Protein AF-A0A011WQG4-F1 (afdb_monomer_lite)

Organism: NCBI:txid1341156

InterPro domains:
  IPR001480 Bulb-type lectin domain [PS50927] (58-173)
  IPR001480 Bulb-type lectin domain [SM00108] (57-177)
  IPR009045 Peptidase M74/Hedgehog-like, zinc-binding domain superfamily [G3DSA:3.30.1380.10] (203-317)
  IPR009045 Peptidase M74/Hedgehog-like, zinc-binding domain superfamily [SSF55166] (201-318)
  IPR013230 Peptidase M15A, C-terminal [PF08291] (201-306)
  IPR036426 Bulb-type lectin domain superfamily [SSF51110] (77-175)

Foldseek 3Di:
DDDDDDDDDDDDDDDDDDDDDDDDDDDDDDDDDDDDDPPDDDDPPPVPPPPWAKDWQFWQAQFKTWDDAPDWDAAPVRQKTWHCYPQRKTWIFGADPVVRDGDGTDAILPCGNVQFDIWMQGQQQKTFTAHPVRDTFFIQPSGNLGRWIWMATPVRKIFIFGVVVVRDGSGMRPVDSGDGDDDDPPDDDDPDDDDAALDDADGQVLAAAPVRDGDDADNLQVVLVVVLCVVLQFPHKRFPHFAHCLVRQVVVPHHSQDQNVLNFKTKIWTAHPVRDTDFLLVSQQVSVSSPFQAWEAADRGIIMTGQADVVRHVDHHWYYYVVVGGTDDPHSPPVDRPD

Sequence (339 aa):
MKNTTITSAKKKVITTLTAASCILSVSAPAIGSTTIGNAIFGNSIVASAAVVSVNTVVDANNGNADLVPGRFYKSPSQNYVLVFQGDGNLVIYHYNKSTGKAYSPIWSSQTENRGGTKCVLQGDGNLVIYRKDGKAIWNTRTNGKNRAYMTISDAGEIKVVSRNYNYATTWSSYNNHGYSISQSPIVTQPTQPVNGQLSAHFHIDEFRCNCGNVGTISQDLINKLETLYSRLNCSKIIVTSGYRDPDCSVAVGGYRNDAHTKGIAADVICYDKNGYQIASSRVAWEAEQIGFTGIGIIDNTAIHLDVRTTSNYSNGHWFGDERNGDNNIPTFKNYKPRW

pLDDT: mean 75.68, std 21.56, range [25.8, 98.06]

Radius of gyration: 31.27 Å; chains: 1; bounding box: 64×132×55 Å

Secondary structure (DSSP, 8-state):
--------------------------PPPP-----------S-----------EEEEEEEETS-EEEPTT--EE-TTSSEEEEE-TTS-EEEEEEETTTTEEEEEEEE-S-TTTTEEEEEE-TTS-EEEEETTS-EEEE---TT--SEEEEEETTS-EEEEETTTTTEEEEETTS---EE----SS----S--TTTB-SSS-BGGGG--TTS---PPPHHHHHHHHHHHHHTT-SEEEEEE----HHHHHHTT--SSSTTTTT-EEEEEEE-TTSPBPPHHHHHHHHHHHT-SEEEE-SSSEEEEE---TTTSS-S-EEEETTTTB---S-STT-----

Structure (mmCIF, N/CA/C/O backbone):
data_AF-A0A011WQG4-F1
#
_entry.id   AF-A0A011WQG4-F1
#
loop_
_atom_site.group_PDB
_atom_site.id
_atom_site.type_symbol
_atom_site.label_atom_id
_atom_site.label_alt_id
_atom_site.label_comp_id
_atom_site.label_asym_id
_atom_site.label_entity_id
_atom_site.label_seq_id
_atom_site.pdbx_PDB_ins_code
_atom_site.Cartn_x
_atom_site.Cartn_y
_atom_site.Cartn_z
_atom_site.occupancy
_atom_site.B_iso_or_equiv
_atom_site.auth_seq_id
_atom_site.auth_comp_id
_atom_site.auth_asym_id
_atom_site.auth_atom_id
_atom_site.pdbx_PDB_model_num
ATOM 1 N N . MET A 1 1 ? 7.331 105.101 32.086 1.00 38.16 1 MET A N 1
ATOM 2 C CA . MET A 1 1 ? 6.076 105.134 31.303 1.00 38.16 1 MET A CA 1
ATOM 3 C C . MET A 1 1 ? 6.415 105.144 29.825 1.00 38.16 1 MET A C 1
ATOM 5 O O . MET A 1 1 ? 7.356 105.826 29.450 1.00 38.16 1 MET A O 1
ATOM 9 N N . LYS A 1 2 ? 5.569 104.462 29.047 1.00 33.16 2 LYS A N 1
ATOM 10 C CA . LYS A 1 2 ? 5.528 104.300 27.585 1.00 33.16 2 LYS A CA 1
ATOM 11 C C . LYS A 1 2 ? 6.354 103.154 26.988 1.00 33.16 2 LYS A C 1
ATOM 13 O O . LYS A 1 2 ? 7.567 103.070 27.121 1.00 33.16 2 LYS A O 1
ATOM 18 N N . ASN A 1 3 ? 5.563 102.291 26.352 1.00 32.16 3 ASN A N 1
ATOM 19 C CA . ASN A 1 3 ? 5.870 101.134 25.530 1.00 32.16 3 ASN A CA 1
ATOM 20 C C . ASN A 1 3 ? 6.887 101.428 24.431 1.00 32.16 3 ASN A C 1
ATOM 22 O O . ASN A 1 3 ? 6.796 102.468 23.779 1.00 32.16 3 ASN A O 1
ATOM 26 N N . THR A 1 4 ? 7.678 100.408 24.103 1.00 34.28 4 THR A N 1
ATOM 27 C CA . THR A 1 4 ? 8.202 100.230 22.749 1.00 34.28 4 THR A CA 1
ATOM 28 C C . THR A 1 4 ? 7.897 98.809 22.292 1.00 34.28 4 THR A C 1
ATOM 30 O O . THR A 1 4 ? 8.287 97.831 22.927 1.00 34.28 4 THR A O 1
ATOM 33 N N . THR A 1 5 ? 7.148 98.718 21.200 1.00 45.31 5 THR A N 1
ATOM 34 C CA . THR A 1 5 ? 6.826 97.499 20.458 1.00 45.31 5 THR A CA 1
ATOM 35 C C . THR A 1 5 ? 8.078 96.946 19.780 1.00 45.31 5 THR A C 1
ATOM 37 O O . THR A 1 5 ? 8.757 97.712 19.101 1.00 45.31 5 THR A O 1
ATOM 40 N N . ILE A 1 6 ? 8.339 95.634 19.863 1.00 35.66 6 ILE A N 1
ATOM 41 C CA . ILE A 1 6 ? 9.176 94.921 18.879 1.00 35.66 6 ILE A CA 1
ATOM 42 C C . ILE A 1 6 ? 8.543 93.562 18.543 1.00 35.66 6 ILE A C 1
ATOM 44 O O . ILE A 1 6 ? 8.103 92.808 19.408 1.00 35.66 6 ILE A O 1
ATOM 48 N N . THR A 1 7 ? 8.464 93.311 17.243 1.00 34.25 7 THR A N 1
ATOM 49 C CA . THR A 1 7 ? 7.731 92.269 16.524 1.00 34.25 7 THR A CA 1
ATOM 50 C C . THR A 1 7 ? 8.479 90.927 16.435 1.00 34.25 7 THR A C 1
ATOM 52 O O . THR A 1 7 ? 9.664 90.889 16.134 1.00 34.25 7 THR A O 1
ATOM 55 N N . SER A 1 8 ? 7.726 89.834 16.629 1.00 39.66 8 SER A N 1
ATOM 56 C CA . SER A 1 8 ? 7.747 88.513 15.953 1.00 39.66 8 SER A CA 1
ATOM 57 C C . SER A 1 8 ? 9.026 87.994 15.253 1.00 39.66 8 SER A C 1
ATOM 59 O O . SER A 1 8 ? 9.424 88.545 14.231 1.00 39.66 8 SER A O 1
ATOM 61 N N . ALA A 1 9 ? 9.431 86.755 15.591 1.00 33.03 9 ALA A N 1
ATOM 62 C CA . ALA A 1 9 ? 9.601 85.657 14.614 1.00 33.03 9 ALA A CA 1
ATOM 63 C C . ALA A 1 9 ? 9.623 84.259 15.282 1.00 33.03 9 ALA A C 1
ATOM 65 O O . ALA A 1 9 ? 10.078 84.086 16.408 1.00 33.03 9 ALA A O 1
ATOM 66 N N . LYS A 1 10 ? 9.090 83.267 14.553 1.00 42.84 10 LYS A N 1
ATOM 67 C CA . LYS A 1 10 ? 8.724 81.891 14.953 1.00 42.84 10 LYS A CA 1
ATOM 68 C C . LYS A 1 10 ? 9.913 80.929 15.120 1.00 42.84 10 LYS A C 1
ATOM 70 O O . LYS A 1 10 ? 10.876 81.003 14.362 1.00 42.84 10 LYS A O 1
ATOM 75 N N . LYS A 1 11 ? 9.748 79.891 15.958 1.00 31.86 11 LYS A N 1
ATOM 76 C CA . LYS A 1 11 ? 10.506 78.627 15.853 1.00 31.86 11 LYS A CA 1
ATOM 77 C C . LYS A 1 11 ? 9.598 77.400 16.043 1.00 31.86 11 LYS A C 1
ATOM 79 O O . LYS A 1 11 ? 8.815 77.332 16.982 1.00 31.86 11 LYS A O 1
ATOM 84 N N . LYS A 1 12 ? 9.699 76.469 15.088 1.00 40.81 12 LYS A N 1
ATOM 85 C CA . LYS A 1 12 ? 9.060 75.141 15.015 1.00 40.81 12 LYS A CA 1
ATOM 86 C C . LYS A 1 12 ? 9.543 74.250 16.166 1.00 40.81 12 LYS A C 1
ATOM 88 O O . LYS A 1 12 ? 10.747 74.211 16.402 1.00 40.81 12 LYS A O 1
ATOM 93 N N . VAL A 1 13 ? 8.652 73.461 16.770 1.00 32.34 13 VAL A N 1
ATOM 94 C CA . VAL A 1 13 ? 9.023 72.281 17.571 1.00 32.34 13 VAL A CA 1
ATOM 95 C C . VAL A 1 13 ? 8.119 71.113 17.177 1.00 32.34 13 VAL A C 1
ATOM 97 O O . VAL A 1 13 ? 6.899 71.245 17.138 1.00 32.34 13 VAL A O 1
ATOM 100 N N . ILE A 1 14 ? 8.758 70.003 16.815 1.00 41.00 14 ILE A N 1
ATOM 101 C CA . ILE A 1 14 ? 8.169 68.688 16.554 1.00 41.00 14 ILE A CA 1
ATOM 102 C C . ILE A 1 14 ? 8.229 67.914 17.870 1.00 41.00 14 ILE A C 1
ATOM 104 O O . ILE A 1 14 ? 9.333 67.771 18.387 1.00 41.00 14 ILE A O 1
ATOM 108 N N . THR A 1 15 ? 7.113 67.346 18.342 1.00 29.00 15 THR A N 1
ATOM 109 C CA . THR A 1 15 ? 7.163 66.205 19.273 1.00 29.00 15 THR A CA 1
ATOM 110 C C . THR A 1 15 ? 5.895 65.349 19.183 1.00 29.00 15 THR A C 1
ATOM 112 O O . THR A 1 15 ? 4.780 65.842 19.326 1.00 29.00 15 THR A O 1
ATOM 115 N N . THR A 1 16 ? 6.089 64.054 18.940 1.00 39.75 16 THR A N 1
ATOM 116 C CA . THR A 1 16 ? 5.138 62.941 19.110 1.00 39.75 16 THR A CA 1
ATOM 117 C C . THR A 1 16 ? 4.714 62.758 20.570 1.00 39.75 16 THR A C 1
ATOM 119 O O . THR A 1 16 ? 5.550 62.944 21.452 1.00 39.75 16 THR A O 1
ATOM 122 N N . LEU A 1 17 ? 3.488 62.281 20.835 1.00 25.80 17 LEU A N 1
ATOM 123 C CA . LEU A 1 17 ? 3.137 61.686 22.132 1.00 25.80 17 LEU A CA 1
ATOM 124 C C . LEU A 1 17 ? 2.105 60.550 22.032 1.00 25.80 17 LEU A C 1
ATOM 126 O O . LEU A 1 17 ? 1.195 60.560 21.208 1.00 25.80 17 LEU A O 1
ATOM 130 N N . THR A 1 18 ? 2.349 59.564 22.889 1.00 28.56 18 THR A N 1
ATOM 131 C CA . THR A 1 18 ? 1.812 58.205 23.007 1.00 28.56 18 THR A CA 1
ATOM 132 C C . THR A 1 18 ? 0.493 58.094 23.783 1.00 28.56 18 THR A C 1
ATOM 134 O O . THR A 1 18 ? 0.101 58.995 24.517 1.00 28.56 18 THR A O 1
ATOM 137 N N . ALA A 1 19 ? -0.157 56.940 23.599 1.00 34.66 19 ALA A N 1
ATOM 138 C CA . ALA A 1 19 ? -1.496 56.544 24.034 1.00 34.66 19 ALA A CA 1
ATOM 139 C C . ALA A 1 19 ? -1.736 56.434 25.555 1.00 34.66 19 ALA A C 1
ATOM 141 O O . ALA A 1 19 ? -0.816 56.177 26.328 1.00 34.66 19 ALA A O 1
ATOM 142 N N . ALA A 1 20 ? -3.019 56.487 25.936 1.00 27.47 20 ALA A N 1
ATOM 143 C CA . ALA A 1 20 ? -3.545 55.976 27.201 1.00 27.47 20 ALA A CA 1
ATOM 144 C C . ALA A 1 20 ? -4.790 55.106 26.934 1.00 27.47 20 ALA A C 1
ATOM 146 O O . ALA A 1 20 ? -5.716 55.528 26.240 1.00 27.47 20 ALA A O 1
ATOM 147 N N . SER A 1 21 ? -4.783 53.883 27.468 1.00 30.52 21 SER A N 1
ATOM 148 C CA . SER A 1 21 ? -5.866 52.896 27.387 1.00 30.52 21 SER A CA 1
ATOM 149 C C . SER A 1 21 ? -6.856 53.072 28.544 1.00 30.52 21 SER A C 1
ATOM 151 O O . SER A 1 21 ? -6.431 53.196 29.689 1.00 30.52 21 SER A O 1
ATOM 153 N N . CYS A 1 22 ? -8.159 52.976 28.267 1.00 26.28 22 CYS A N 1
ATOM 154 C CA . CYS A 1 22 ? -9.213 52.818 29.277 1.00 26.28 22 CYS A CA 1
ATOM 155 C C . CYS A 1 22 ? -9.967 51.506 29.015 1.00 26.28 22 CYS A C 1
ATOM 157 O O . CYS A 1 22 ? -10.425 51.276 27.897 1.00 26.28 22 CYS A O 1
ATOM 159 N N . ILE A 1 23 ? -10.097 50.649 30.032 1.00 31.31 23 ILE A N 1
ATOM 160 C CA . ILE A 1 23 ? -10.901 49.417 29.985 1.00 31.31 23 ILE A CA 1
ATOM 161 C C . ILE A 1 23 ? -12.256 49.710 30.635 1.00 31.31 23 ILE A C 1
ATOM 163 O O . ILE A 1 23 ? -12.304 50.172 31.772 1.00 31.31 23 ILE A O 1
ATOM 167 N N . LEU A 1 24 ? -13.346 49.410 29.928 1.00 27.41 24 LEU A N 1
ATOM 168 C CA . LEU A 1 24 ? -14.709 49.375 30.462 1.00 27.41 24 LEU A CA 1
ATOM 169 C C . LEU A 1 24 ? -15.210 47.929 30.410 1.00 27.41 24 LEU A C 1
ATOM 171 O O . LEU A 1 24 ? -15.255 47.322 29.341 1.00 27.41 24 LEU A O 1
ATOM 175 N N . SER A 1 25 ? -15.570 47.377 31.566 1.00 33.53 25 SER A N 1
ATOM 176 C CA . SER A 1 25 ? -16.297 46.115 31.691 1.00 33.53 25 SER A CA 1
ATOM 177 C C . SER A 1 25 ? -17.802 46.387 31.699 1.00 33.53 25 SER A C 1
ATOM 179 O O . SER A 1 25 ? -18.276 47.278 32.400 1.00 33.53 25 SER A O 1
ATOM 181 N N . VAL A 1 26 ? -18.569 45.597 30.946 1.00 30.84 26 VAL A N 1
ATOM 182 C CA . VAL A 1 26 ? -20.031 45.522 31.080 1.00 30.84 26 VAL A CA 1
ATOM 183 C C . VAL A 1 26 ? -20.472 44.064 31.134 1.00 30.84 26 VAL A C 1
ATOM 185 O O . VAL A 1 26 ? -20.043 43.232 30.336 1.00 30.84 26 VAL A O 1
ATOM 188 N N . SER A 1 27 ? -21.304 43.772 32.130 1.00 29.72 27 SER A N 1
ATOM 189 C CA . SER A 1 27 ? -21.973 42.501 32.382 1.00 29.72 27 SER A CA 1
ATOM 190 C C . SER A 1 27 ? -23.130 42.288 31.399 1.00 29.72 27 SER A C 1
ATOM 192 O O . SER A 1 27 ? -23.888 43.208 31.102 1.00 29.72 27 SER A O 1
ATOM 194 N N . ALA A 1 28 ? -23.282 41.062 30.900 1.00 31.94 28 ALA A N 1
ATOM 195 C CA . ALA A 1 28 ? -24.391 40.677 30.030 1.00 31.94 28 ALA A CA 1
ATOM 196 C C . ALA A 1 28 ? -25.601 40.187 30.846 1.00 31.94 28 ALA A C 1
ATOM 198 O O . ALA A 1 28 ? -25.409 39.398 31.775 1.00 31.94 28 ALA A O 1
ATOM 199 N N . PRO A 1 29 ? -26.846 40.530 30.465 1.00 31.44 29 PRO A N 1
ATOM 200 C CA . PRO A 1 29 ? -27.999 39.689 30.722 1.00 31.44 29 PRO A CA 1
ATOM 201 C C . PRO A 1 29 ? -28.336 38.826 29.497 1.00 31.44 29 PRO A C 1
ATOM 203 O O . PRO A 1 29 ? -27.980 39.121 28.357 1.00 31.44 29 PRO A O 1
ATOM 206 N N . ALA A 1 30 ? -28.994 37.710 29.778 1.00 32.28 30 ALA A N 1
ATOM 207 C CA . ALA A 1 30 ? -29.245 36.609 28.867 1.00 32.28 30 ALA A CA 1
ATOM 208 C C . ALA A 1 30 ? -30.506 36.773 27.982 1.00 32.28 30 ALA A C 1
ATOM 210 O O . ALA A 1 30 ? -31.409 37.545 28.290 1.00 32.28 30 ALA A O 1
ATOM 211 N N . ILE A 1 31 ? -30.583 35.848 27.011 1.00 33.00 31 ILE A N 1
ATOM 212 C CA . ILE A 1 31 ? -31.744 35.276 26.290 1.00 33.00 31 ILE A CA 1
ATOM 213 C C . ILE A 1 31 ? -32.303 36.041 25.069 1.00 33.00 31 ILE A C 1
ATOM 215 O O . ILE A 1 31 ? -32.777 37.164 25.180 1.00 33.00 31 ILE A O 1
ATOM 219 N N . GLY A 1 32 ? -32.375 35.343 23.919 1.00 26.05 32 GLY A N 1
ATOM 220 C CA . GLY A 1 32 ? -33.303 35.664 22.822 1.00 26.05 32 GLY A CA 1
ATOM 221 C C . GLY A 1 32 ? -32.837 35.246 21.421 1.00 26.05 32 GLY A C 1
ATOM 222 O O . GLY A 1 32 ? -32.036 35.925 20.799 1.00 26.05 32 GLY A O 1
ATOM 223 N N . SER A 1 33 ? -33.362 34.135 20.906 1.00 35.81 33 SER A N 1
ATOM 224 C CA . SER A 1 33 ? -33.182 33.650 19.528 1.00 35.81 33 SER A CA 1
ATOM 225 C C . SER A 1 33 ? -33.792 34.600 18.480 1.00 35.81 33 SER A C 1
ATOM 227 O O . SER A 1 33 ? -34.983 34.870 18.580 1.00 35.81 33 SER A O 1
ATOM 229 N N . THR A 1 34 ? -33.020 35.078 17.488 1.00 27.19 34 THR A N 1
ATOM 230 C CA . THR A 1 34 ? -33.234 34.993 16.010 1.00 27.19 34 THR A CA 1
ATOM 231 C C . THR A 1 34 ? -32.465 36.076 15.216 1.00 27.19 34 THR A C 1
ATOM 233 O O . THR A 1 34 ? -32.576 37.264 15.471 1.00 27.19 34 THR A O 1
ATOM 236 N N . THR A 1 35 ? -31.710 35.600 14.218 1.00 30.33 35 THR A N 1
ATOM 237 C CA . THR A 1 35 ? -31.394 36.175 12.889 1.00 30.33 35 THR A CA 1
ATOM 238 C C . THR A 1 35 ? -30.772 37.585 12.731 1.00 30.33 35 THR A C 1
ATOM 240 O O . THR A 1 35 ? -31.444 38.602 12.792 1.00 30.33 35 THR A O 1
ATOM 243 N N . ILE A 1 36 ? -29.486 37.558 12.340 1.00 44.72 36 ILE A N 1
ATOM 244 C CA . ILE A 1 36 ? -28.715 38.430 11.417 1.00 44.72 36 ILE A CA 1
ATOM 245 C C . ILE A 1 36 ? -28.838 39.957 11.573 1.00 44.72 36 ILE A C 1
ATOM 247 O O . ILE A 1 36 ? -29.745 40.598 11.053 1.00 44.72 36 ILE A O 1
ATOM 251 N N . GLY A 1 37 ? -27.753 40.545 12.081 1.00 27.47 37 GLY A N 1
ATOM 252 C CA . GLY A 1 37 ? -27.324 41.904 11.764 1.00 27.47 37 GLY A CA 1
ATOM 253 C C . GLY A 1 37 ? -25.806 41.998 11.907 1.00 27.47 37 GLY A C 1
ATOM 254 O O . GLY A 1 37 ? -25.290 41.943 13.020 1.00 27.47 37 GLY A O 1
ATOM 255 N N . ASN A 1 38 ? -25.081 42.104 10.790 1.00 43.03 38 ASN A N 1
ATOM 256 C CA . ASN A 1 38 ? -23.655 42.439 10.792 1.00 43.03 38 ASN A CA 1
ATOM 257 C C . ASN A 1 38 ? -23.483 43.857 11.357 1.00 43.03 38 ASN A C 1
ATOM 259 O O . ASN A 1 38 ? -23.566 44.835 10.619 1.00 43.03 38 ASN A O 1
ATOM 263 N N . ALA A 1 39 ? -23.229 43.972 12.658 1.00 30.39 39 ALA A N 1
ATOM 264 C CA . ALA A 1 39 ? -22.724 45.198 13.258 1.00 30.39 39 ALA A CA 1
ATOM 265 C C . ALA A 1 39 ? -21.190 45.146 13.231 1.00 30.39 39 ALA A C 1
ATOM 267 O O . ALA A 1 39 ? -20.551 44.597 14.126 1.00 30.39 39 ALA A O 1
ATOM 268 N N . ILE A 1 40 ? -20.594 45.680 12.162 1.00 42.31 40 ILE A N 1
ATOM 269 C CA . ILE A 1 40 ? -19.148 45.911 12.092 1.00 42.31 40 ILE A CA 1
ATOM 270 C C . ILE A 1 40 ? -18.859 47.184 12.887 1.00 42.31 40 ILE A C 1
ATOM 272 O O . ILE A 1 40 ? -19.112 48.287 12.409 1.00 42.31 40 ILE A O 1
ATOM 276 N N . PHE A 1 41 ? -18.302 47.034 14.087 1.00 33.03 41 PHE A N 1
ATOM 277 C CA . PHE A 1 41 ? -17.642 48.125 14.796 1.00 33.03 41 PHE A CA 1
ATOM 278 C C . PHE A 1 41 ? -16.167 47.778 15.002 1.00 33.03 41 PHE A C 1
ATOM 280 O O . PHE A 1 41 ? -15.836 46.829 15.703 1.00 33.03 41 PHE A O 1
ATOM 287 N N . GLY A 1 42 ? -15.298 48.589 14.390 1.00 31.83 42 GLY A N 1
ATOM 288 C CA . GLY A 1 42 ? -13.900 48.764 14.784 1.00 31.83 42 GLY A CA 1
ATOM 289 C C . GLY A 1 42 ? -12.934 47.658 14.364 1.00 31.83 42 GLY A C 1
ATOM 290 O O . GLY A 1 42 ? -12.773 46.687 15.087 1.00 31.83 42 GLY A O 1
ATOM 291 N N . ASN A 1 43 ? -12.254 47.864 13.229 1.00 40.00 43 ASN A N 1
ATOM 292 C CA . ASN A 1 43 ? -10.873 47.480 12.867 1.00 40.00 43 ASN A CA 1
ATOM 293 C C . ASN A 1 43 ? -10.208 46.194 13.412 1.00 40.00 43 ASN A C 1
ATOM 295 O O . ASN A 1 43 ? -8.988 46.059 13.332 1.00 40.00 43 ASN A O 1
ATOM 299 N N . SER A 1 44 ? -10.966 45.210 13.877 1.00 35.69 44 SER A N 1
ATOM 300 C CA . SER A 1 44 ? -10.496 43.846 14.030 1.00 35.69 44 SER A CA 1
ATOM 301 C C . SER A 1 44 ? -10.724 43.170 12.694 1.00 35.69 44 SER A C 1
ATOM 303 O O . SER A 1 44 ? -11.846 42.813 12.340 1.00 35.69 44 SER A O 1
ATOM 305 N N . ILE A 1 45 ? -9.645 42.997 11.938 1.00 37.00 45 ILE A N 1
ATOM 306 C CA . ILE A 1 45 ? -9.565 41.935 10.940 1.00 37.00 45 ILE A CA 1
ATOM 307 C C . ILE A 1 45 ? -9.650 40.632 11.740 1.00 37.00 45 ILE A C 1
ATOM 309 O O . ILE A 1 45 ? -8.646 40.010 12.074 1.00 37.00 45 ILE A O 1
ATOM 313 N N . VAL A 1 46 ? -10.862 40.238 12.133 1.00 42.75 46 VAL A N 1
ATOM 314 C CA . VAL A 1 46 ? -11.113 38.836 12.419 1.00 42.75 46 VAL A CA 1
ATOM 315 C C . VAL A 1 46 ? -10.948 38.213 11.048 1.00 42.75 46 VAL A C 1
ATOM 317 O O . VAL A 1 46 ? -11.781 38.431 10.167 1.00 42.75 46 VAL A O 1
ATOM 320 N N . ALA A 1 47 ? -9.815 37.554 10.811 1.00 35.81 47 ALA A N 1
ATOM 321 C CA . ALA A 1 47 ? -9.713 36.634 9.699 1.00 35.81 47 ALA A CA 1
ATOM 322 C C . ALA A 1 47 ? -10.907 35.694 9.868 1.00 35.81 47 ALA A C 1
ATOM 324 O O . ALA A 1 47 ? -10.916 34.852 10.764 1.00 35.81 47 ALA A O 1
ATOM 325 N N . SER A 1 48 ? -11.970 35.926 9.095 1.00 47.31 48 SER A N 1
ATOM 326 C CA . SER A 1 48 ? -13.044 34.961 8.966 1.00 47.31 48 SER A CA 1
ATOM 327 C C . SER A 1 48 ? -12.334 33.717 8.473 1.00 47.31 48 SER A C 1
ATOM 329 O O . SER A 1 48 ? -11.822 33.711 7.351 1.00 47.31 48 SER A O 1
ATOM 331 N N . ALA A 1 49 ? -12.163 32.730 9.354 1.00 47.91 49 ALA A N 1
ATOM 332 C CA . ALA A 1 49 ? -11.647 31.441 8.949 1.00 47.91 49 ALA A CA 1
ATOM 333 C C . ALA A 1 49 ? -12.543 31.015 7.790 1.00 47.91 49 ALA A C 1
ATOM 335 O O . ALA A 1 49 ? -13.755 30.891 7.9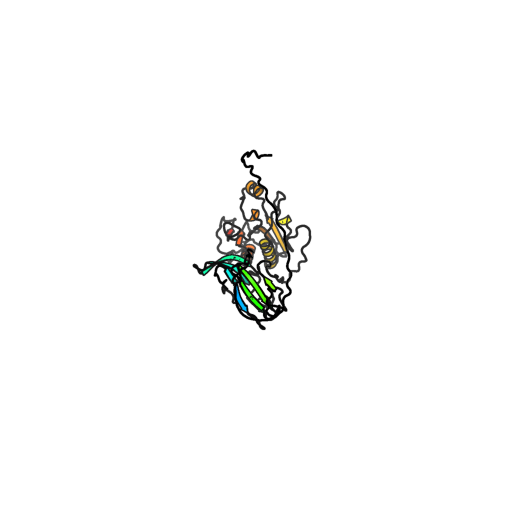74 1.00 47.91 49 ALA A O 1
ATOM 336 N N . ALA A 1 50 ? -11.972 30.927 6.587 1.00 54.25 50 ALA A N 1
ATOM 337 C CA . ALA A 1 50 ? -12.736 30.598 5.399 1.00 54.25 50 ALA A CA 1
ATOM 338 C C . ALA A 1 50 ? -13.555 29.342 5.712 1.00 54.25 50 ALA A C 1
ATOM 340 O O . ALA A 1 50 ? -12.994 28.313 6.097 1.00 54.25 50 ALA A O 1
ATOM 341 N N . VAL A 1 51 ? -14.884 29.447 5.638 1.00 62.12 51 VAL A N 1
ATOM 342 C CA . VAL A 1 51 ? -15.763 28.313 5.923 1.00 62.12 51 VAL A CA 1
ATOM 343 C C . VAL A 1 51 ? -15.498 27.280 4.836 1.00 62.12 51 VAL A C 1
ATOM 345 O O . VAL A 1 51 ? -15.877 27.468 3.680 1.00 62.12 51 VAL A O 1
ATOM 348 N N . VAL A 1 52 ? -14.799 26.203 5.189 1.00 80.12 52 VAL A N 1
ATOM 349 C CA . VAL A 1 52 ? -14.533 25.116 4.249 1.00 80.12 52 VAL A CA 1
ATOM 350 C C . VAL A 1 52 ? -15.858 24.408 3.987 1.00 80.12 52 VAL A C 1
ATOM 352 O O . VAL A 1 52 ? -16.433 23.794 4.886 1.00 80.12 52 VAL A O 1
ATOM 355 N N . SER A 1 53 ? -16.354 24.517 2.755 1.00 90.75 53 SER A N 1
ATOM 356 C CA . SER A 1 53 ? -17.602 23.873 2.344 1.00 90.75 53 SER A CA 1
ATOM 357 C C . SER A 1 53 ? -17.454 22.353 2.387 1.00 90.75 53 SER A C 1
ATOM 359 O O . SER A 1 53 ? -16.409 21.813 2.011 1.00 90.75 53 SER A O 1
ATOM 361 N N . VAL A 1 54 ? -18.505 21.658 2.833 1.00 92.56 54 VAL A N 1
ATOM 362 C CA . VAL A 1 54 ? -18.523 20.194 2.963 1.00 92.56 54 VAL A CA 1
ATOM 363 C C . VAL A 1 54 ? -19.775 19.566 2.356 1.00 92.56 54 VAL A C 1
ATOM 365 O O . VAL A 1 54 ? -20.850 20.155 2.398 1.00 92.56 54 VAL A O 1
ATOM 368 N N . ASN A 1 55 ? -19.638 18.339 1.856 1.00 95.00 55 ASN A N 1
ATOM 369 C CA . ASN A 1 55 ? -20.747 17.451 1.501 1.00 95.00 55 ASN A CA 1
ATOM 370 C C . ASN A 1 55 ? -20.804 16.271 2.472 1.00 95.00 55 ASN A C 1
ATOM 372 O O . ASN A 1 55 ? -19.762 15.734 2.849 1.00 95.00 55 ASN A O 1
ATOM 376 N N . THR A 1 56 ? -22.007 15.810 2.818 1.00 96.00 56 THR A N 1
ATOM 377 C CA . THR A 1 56 ? -22.186 14.526 3.511 1.00 96.00 56 THR A CA 1
ATOM 378 C C . THR A 1 56 ? -21.971 13.373 2.531 1.00 96.00 56 THR A C 1
ATOM 380 O O . THR A 1 56 ? -22.573 13.334 1.461 1.00 96.00 56 THR A O 1
ATOM 383 N N . VAL A 1 57 ? -21.113 12.427 2.908 1.00 96.25 57 VAL A N 1
ATOM 384 C CA . VAL A 1 57 ? -20.787 11.220 2.140 1.00 96.25 57 VAL A CA 1
ATOM 385 C C . VAL A 1 57 ? -21.775 10.095 2.452 1.00 96.25 57 VAL A C 1
ATOM 387 O O . VAL A 1 57 ? -22.400 9.546 1.547 1.00 96.25 57 VAL A O 1
ATOM 390 N N . VAL A 1 58 ? -21.923 9.777 3.740 1.00 96.50 58 VAL A N 1
ATOM 391 C CA . VAL A 1 58 ? -22.858 8.784 4.289 1.00 96.50 58 VAL A CA 1
ATOM 392 C C . VAL A 1 58 ? -23.325 9.237 5.673 1.00 96.50 58 VAL A C 1
ATOM 394 O O . VAL A 1 58 ? -22.582 9.912 6.387 1.00 96.50 58 VAL A O 1
ATOM 397 N N . ASP A 1 59 ? -24.541 8.858 6.059 1.00 95.94 59 ASP A N 1
ATOM 398 C CA . ASP A 1 59 ? -25.116 9.143 7.376 1.00 95.94 59 ASP A CA 1
ATOM 399 C C . ASP A 1 59 ? -25.623 7.843 7.993 1.00 95.94 59 ASP A C 1
ATOM 401 O O . ASP A 1 59 ? -26.572 7.236 7.498 1.00 95.94 59 ASP A O 1
ATOM 405 N N . ALA A 1 60 ? -24.956 7.411 9.058 1.00 90.75 60 ALA A N 1
ATOM 406 C CA . ALA A 1 60 ? -25.289 6.184 9.762 1.00 90.75 60 ALA A CA 1
ATOM 407 C C . ALA A 1 60 ? -26.548 6.373 10.621 1.00 90.75 60 ALA A C 1
ATOM 409 O O . ALA A 1 60 ? -27.320 5.438 10.821 1.00 90.75 60 ALA A O 1
ATOM 410 N N . ASN A 1 61 ? -26.817 7.592 11.108 1.00 85.75 61 ASN A N 1
ATOM 411 C CA . ASN A 1 61 ? -27.808 7.828 12.158 1.00 85.75 61 ASN A CA 1
ATOM 412 C C . ASN A 1 61 ? -27.664 6.771 13.280 1.00 85.75 61 ASN A C 1
ATOM 414 O O . ASN A 1 61 ? -26.616 6.692 13.918 1.00 85.75 61 ASN A O 1
ATOM 418 N N . ASN A 1 62 ? -28.687 5.947 13.520 1.00 79.06 62 ASN A N 1
ATOM 419 C CA . ASN A 1 62 ? -28.640 4.865 14.512 1.00 79.06 62 ASN A CA 1
ATOM 420 C C . ASN A 1 62 ? -28.333 3.478 13.903 1.00 79.06 62 ASN A C 1
ATOM 422 O O . ASN A 1 62 ? -28.405 2.481 14.614 1.00 79.06 62 ASN A O 1
ATOM 426 N N . GLY A 1 63 ? -28.034 3.390 12.605 1.00 88.75 63 GLY A N 1
ATOM 427 C CA . GLY A 1 63 ? -27.796 2.144 11.869 1.00 88.75 63 GLY A CA 1
ATOM 428 C C . GLY A 1 63 ? -26.499 2.176 11.060 1.00 88.75 63 GLY A C 1
ATOM 429 O O . GLY A 1 63 ? -25.725 3.115 11.154 1.00 88.75 63 GLY A O 1
ATOM 430 N N . ASN A 1 64 ? -26.233 1.137 10.271 1.00 93.44 64 ASN A N 1
ATOM 431 C CA . ASN A 1 64 ? -25.031 1.079 9.434 1.00 93.44 64 ASN A CA 1
ATOM 432 C C . ASN A 1 64 ? -25.285 1.735 8.067 1.00 93.44 64 ASN A C 1
ATOM 434 O O . ASN A 1 64 ? -26.321 1.486 7.453 1.00 93.44 64 ASN A O 1
ATOM 438 N N . ALA A 1 65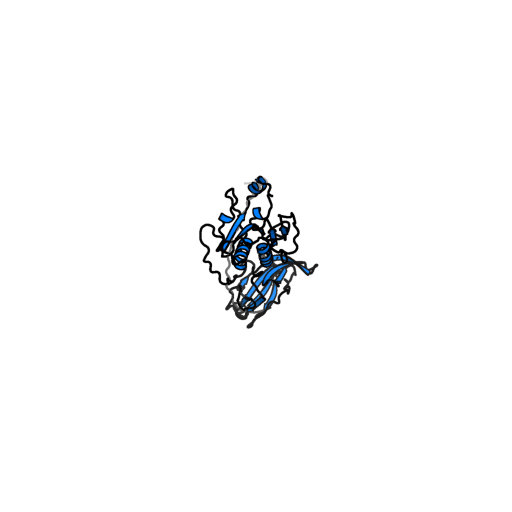 ? -24.320 2.509 7.571 1.00 96.00 65 ALA A N 1
ATOM 439 C CA . ALA A 1 65 ? -24.330 3.094 6.234 1.00 96.00 65 ALA A CA 1
ATOM 440 C C . ALA A 1 65 ? -23.079 2.679 5.450 1.00 96.00 65 ALA A C 1
ATOM 442 O O . ALA A 1 65 ? -21.953 3.045 5.795 1.00 96.00 65 ALA A O 1
ATOM 443 N N . ASP A 1 66 ? -23.283 1.913 4.382 1.00 94.44 66 ASP A N 1
ATOM 444 C CA . ASP A 1 66 ? -22.203 1.375 3.557 1.00 94.44 66 ASP A CA 1
ATOM 445 C C . ASP A 1 66 ? -21.733 2.404 2.514 1.00 94.44 66 ASP A C 1
ATOM 447 O O . ASP A 1 66 ? -22.535 3.093 1.875 1.00 94.44 66 ASP A O 1
ATOM 451 N N . LEU A 1 67 ? -20.419 2.475 2.298 1.00 96.06 67 LEU A N 1
ATOM 452 C CA . LEU A 1 67 ? -19.859 3.098 1.105 1.00 96.06 67 LEU A CA 1
ATOM 453 C C . LEU A 1 67 ? -19.955 2.115 -0.059 1.00 96.06 67 LEU A C 1
ATOM 455 O O . LEU A 1 67 ? -19.598 0.943 0.063 1.00 96.06 67 LEU A O 1
ATOM 459 N N . VAL A 1 68 ? -20.397 2.614 -1.210 1.00 89.06 68 VAL A N 1
ATOM 460 C CA . VAL A 1 68 ? -20.524 1.802 -2.424 1.00 89.06 68 VAL A CA 1
ATOM 461 C C . VAL A 1 68 ? -19.151 1.693 -3.101 1.00 89.06 68 VAL A C 1
ATOM 463 O O . VAL A 1 68 ? -18.586 2.734 -3.453 1.00 89.06 68 VAL A O 1
ATOM 466 N N . PRO A 1 69 ? -18.610 0.477 -3.322 1.00 83.00 69 PRO A N 1
ATOM 467 C CA . PRO A 1 69 ? -17.357 0.302 -4.052 1.00 83.00 69 PRO A CA 1
ATOM 468 C C . PRO A 1 69 ? -17.392 0.968 -5.436 1.00 83.00 69 PRO A C 1
ATOM 470 O O . PRO A 1 69 ? -18.388 0.890 -6.152 1.00 83.00 69 PRO A O 1
ATOM 473 N N . GLY A 1 70 ? -16.309 1.651 -5.806 1.00 68.38 70 GLY A N 1
ATOM 474 C CA . GLY A 1 70 ? -16.142 2.363 -7.076 1.00 68.38 70 GLY A CA 1
ATOM 475 C C . GLY A 1 70 ? -16.898 3.692 -7.192 1.00 68.38 70 GLY A C 1
ATOM 476 O O . GLY A 1 70 ? -16.670 4.436 -8.146 1.00 68.38 70 GLY A O 1
ATOM 477 N N . ARG A 1 71 ? -17.772 4.042 -6.239 1.00 90.06 71 ARG A N 1
ATOM 478 C CA . ARG A 1 71 ? -18.512 5.310 -6.276 1.00 90.06 71 ARG A CA 1
ATOM 479 C C . ARG A 1 71 ? -17.609 6.487 -5.906 1.00 90.06 71 ARG A C 1
ATOM 481 O O . ARG A 1 71 ? -16.941 6.466 -4.877 1.00 90.06 71 ARG A O 1
ATOM 488 N N . PHE A 1 72 ? -17.667 7.553 -6.704 1.00 90.12 72 PHE A N 1
ATOM 489 C CA . PHE A 1 72 ? -17.044 8.835 -6.373 1.00 90.12 72 PHE A CA 1
ATOM 490 C C . PHE A 1 72 ? -17.972 9.689 -5.510 1.00 90.12 72 PHE A C 1
ATOM 492 O O . PHE A 1 72 ? -19.058 10.087 -5.941 1.00 90.12 72 PHE A O 1
ATOM 499 N N . TYR A 1 73 ? -17.509 10.019 -4.308 1.00 95.88 73 TYR A N 1
ATOM 500 C CA . TYR A 1 73 ? -18.131 10.999 -3.427 1.00 95.88 73 TYR A CA 1
ATOM 501 C C . TYR A 1 73 ? -17.357 12.312 -3.540 1.00 95.88 73 TYR A C 1
ATOM 503 O O . TYR A 1 73 ? -16.201 12.396 -3.134 1.00 95.88 73 TYR A O 1
ATOM 511 N N . LYS A 1 74 ? -17.974 13.315 -4.167 1.00 94.31 74 LYS A N 1
ATOM 512 C CA . LYS A 1 74 ? -17.316 14.565 -4.571 1.00 94.31 74 LYS A CA 1
ATOM 513 C C . LYS A 1 74 ? -17.389 15.627 -3.474 1.00 94.31 74 LYS A C 1
ATOM 515 O O . LYS A 1 74 ? -18.433 15.781 -2.832 1.00 94.31 74 LYS A O 1
ATOM 520 N N . SER A 1 75 ? -16.319 16.406 -3.324 1.00 96.44 75 SER A N 1
ATOM 521 C CA . SER A 1 75 ? -16.362 17.660 -2.562 1.00 96.44 75 SER A CA 1
ATOM 522 C C . SER A 1 75 ? -17.301 18.681 -3.233 1.00 96.44 75 SER A C 1
ATOM 524 O O . SER A 1 75 ? -17.597 18.531 -4.425 1.00 96.44 75 SER A O 1
ATOM 526 N N . PRO A 1 76 ? -17.782 19.718 -2.522 1.00 96.69 76 PRO A N 1
ATOM 527 C CA . PRO A 1 76 ? -18.677 20.726 -3.106 1.00 96.69 76 PRO A CA 1
ATOM 528 C C . PRO A 1 76 ? -18.126 21.422 -4.362 1.00 96.69 76 PRO A C 1
ATOM 530 O O . PRO A 1 76 ? -18.817 21.509 -5.377 1.00 96.69 76 PRO A O 1
ATOM 533 N N . SER A 1 77 ? -16.858 21.835 -4.345 1.00 94.25 77 SER A N 1
ATOM 534 C CA . SER A 1 77 ? -16.139 22.391 -5.503 1.00 94.25 77 SER A CA 1
ATOM 535 C C . SER A 1 77 ? -15.868 21.369 -6.610 1.00 94.25 77 SER A C 1
ATOM 537 O O . SER A 1 77 ? -15.539 21.755 -7.736 1.00 94.25 77 SER A O 1
ATOM 539 N N . GLN A 1 78 ? -16.012 20.074 -6.302 1.00 94.44 78 GLN A N 1
ATOM 540 C CA . GLN A 1 78 ? -15.662 18.941 -7.157 1.00 94.44 78 GLN A CA 1
ATOM 541 C C . GLN A 1 78 ? -14.188 18.936 -7.581 1.00 94.44 78 GLN A C 1
ATOM 543 O O . GLN A 1 78 ? -13.867 18.470 -8.668 1.00 94.44 78 GLN A O 1
ATOM 548 N N . ASN A 1 79 ? -13.288 19.447 -6.742 1.00 91.75 79 ASN A N 1
ATOM 549 C CA . ASN A 1 79 ? -11.843 19.332 -6.964 1.00 91.75 79 ASN A CA 1
ATOM 550 C C . ASN A 1 79 ? -11.252 18.087 -6.288 1.00 91.75 79 ASN A C 1
ATOM 552 O O . ASN A 1 79 ? -10.120 17.706 -6.587 1.00 91.75 79 ASN A O 1
ATOM 556 N N . TYR A 1 80 ? -12.024 17.438 -5.410 1.00 93.62 80 TYR A N 1
ATOM 557 C CA . TYR A 1 80 ? -11.638 16.218 -4.712 1.00 93.62 80 TYR A CA 1
ATOM 558 C C . TYR A 1 80 ? -12.741 15.164 -4.767 1.00 93.62 80 TYR A C 1
ATOM 560 O O . TYR A 1 80 ? -13.935 15.485 -4.774 1.00 93.62 80 TYR A O 1
ATOM 568 N N . VAL A 1 81 ? -12.330 13.897 -4.770 1.00 92.88 81 VAL A N 1
ATOM 569 C CA . VAL A 1 81 ? -13.224 12.745 -4.608 1.00 92.88 81 VAL A CA 1
ATOM 570 C C . VAL A 1 81 ? -12.683 11.774 -3.576 1.00 92.88 81 VAL A C 1
ATOM 572 O O . VAL A 1 81 ? -11.487 11.506 -3.553 1.00 92.88 81 VAL A O 1
ATOM 575 N N . LEU A 1 82 ? -13.586 11.209 -2.778 1.00 97.12 82 LEU A N 1
ATOM 576 C CA . LEU A 1 82 ? -13.358 9.998 -1.999 1.00 97.12 82 LEU A CA 1
ATOM 577 C C . LEU A 1 82 ? -13.904 8.797 -2.775 1.00 97.12 82 LEU A C 1
ATOM 579 O O . LEU A 1 82 ? -15.018 8.854 -3.306 1.00 97.12 82 LEU A O 1
ATOM 583 N N . VAL A 1 83 ? -13.149 7.703 -2.799 1.00 85.19 83 VAL A N 1
ATOM 584 C CA . VAL A 1 83 ? -13.566 6.439 -3.407 1.00 85.19 83 VAL A CA 1
ATOM 585 C C . VAL A 1 83 ? -13.125 5.255 -2.553 1.00 85.19 83 VAL A C 1
ATOM 587 O O . VAL A 1 83 ? -11.976 5.191 -2.124 1.00 85.19 83 VAL A O 1
ATOM 590 N N . PHE A 1 84 ? -14.038 4.308 -2.321 1.00 89.38 84 PHE A N 1
ATOM 591 C CA . PHE A 1 84 ? -13.681 2.967 -1.858 1.00 89.38 84 PHE A CA 1
ATOM 592 C C . PHE A 1 84 ? -13.441 2.095 -3.090 1.00 89.38 84 PHE A C 1
ATOM 594 O O . PHE A 1 84 ? -14.366 1.821 -3.851 1.00 89.38 84 PHE A O 1
ATOM 601 N N . GLN A 1 85 ? -12.190 1.760 -3.355 1.00 80.31 85 GLN A N 1
ATOM 602 C CA . GLN A 1 85 ? -11.729 1.139 -4.588 1.00 80.31 85 GLN A CA 1
ATOM 603 C C . GLN A 1 85 ? -11.933 -0.381 -4.573 1.00 80.31 85 GLN A C 1
ATOM 605 O O . GLN A 1 85 ? -12.140 -1.000 -3.530 1.00 80.31 85 GLN A O 1
ATOM 610 N N . GLY A 1 86 ? -11.894 -0.992 -5.760 1.00 62.69 86 GLY A N 1
ATOM 611 C CA . GLY A 1 86 ? -12.084 -2.438 -5.922 1.00 62.69 86 GLY A CA 1
ATOM 612 C C . GLY A 1 86 ? -10.953 -3.294 -5.339 1.00 62.69 86 GLY A C 1
ATOM 613 O O . GLY A 1 86 ? -11.158 -4.476 -5.090 1.00 62.69 86 GLY A O 1
ATOM 614 N N . ASP A 1 87 ? -9.787 -2.700 -5.087 1.00 64.62 87 ASP A N 1
ATOM 615 C CA . ASP A 1 87 ? -8.648 -3.321 -4.399 1.00 64.62 87 ASP A CA 1
ATOM 616 C C . ASP A 1 87 ? -8.789 -3.309 -2.861 1.00 64.62 87 ASP A C 1
ATOM 618 O O . ASP A 1 87 ? -7.928 -3.834 -2.150 1.00 64.62 87 ASP A O 1
ATOM 622 N N . GLY A 1 88 ? -9.876 -2.729 -2.339 1.00 71.38 88 GLY A N 1
ATOM 623 C CA . GLY A 1 88 ? -10.151 -2.616 -0.912 1.00 71.38 88 GLY A CA 1
ATOM 624 C C . GLY A 1 88 ? -9.545 -1.387 -0.242 1.00 71.38 88 GLY A C 1
ATOM 625 O O . GLY A 1 88 ? -9.575 -1.312 0.990 1.00 71.38 88 GLY A O 1
ATOM 626 N N . ASN A 1 89 ? -9.018 -0.427 -1.007 1.00 80.06 89 ASN A N 1
ATOM 627 C CA . ASN A 1 89 ? -8.488 0.827 -0.482 1.00 80.06 89 ASN A CA 1
ATOM 628 C C . ASN A 1 89 ? -9.548 1.935 -0.409 1.00 80.06 89 ASN A C 1
ATOM 630 O O . ASN A 1 89 ? -10.399 2.052 -1.288 1.00 80.06 89 ASN A O 1
ATOM 634 N N . LEU A 1 90 ? -9.509 2.781 0.619 1.00 91.00 90 LEU A N 1
ATOM 635 C CA . LEU A 1 90 ? -10.310 4.004 0.701 1.00 91.00 90 LEU A CA 1
ATOM 636 C C . LEU A 1 90 ? -9.387 5.200 0.471 1.00 91.00 90 LEU A C 1
ATOM 638 O O . LEU A 1 90 ? -8.470 5.426 1.255 1.00 91.00 90 LEU A O 1
ATOM 642 N N . VAL A 1 91 ? -9.614 5.964 -0.597 1.00 83.88 91 VAL A N 1
ATOM 643 C CA . VAL A 1 91 ? -8.632 6.947 -1.081 1.00 83.88 91 VAL A CA 1
ATOM 644 C C . VAL A 1 91 ? -9.295 8.267 -1.452 1.00 83.88 91 VAL A C 1
ATOM 646 O O . VAL A 1 91 ? -10.380 8.286 -2.040 1.00 83.88 91 VAL A O 1
ATOM 649 N N . ILE A 1 92 ? -8.624 9.375 -1.126 1.00 87.62 92 ILE A N 1
ATOM 650 C CA . ILE A 1 92 ? -8.956 10.715 -1.614 1.00 87.62 92 ILE A CA 1
ATOM 651 C C . ILE A 1 92 ? -8.027 11.058 -2.774 1.00 87.62 92 ILE A C 1
ATOM 653 O O . ILE A 1 92 ? -6.806 10.945 -2.654 1.00 87.62 92 ILE A O 1
ATOM 657 N N . TYR A 1 93 ? -8.602 11.541 -3.870 1.00 82.88 93 TYR A N 1
ATOM 658 C CA . TYR A 1 93 ? -7.866 12.032 -5.029 1.00 82.88 93 TYR A CA 1
ATOM 659 C C . TYR A 1 93 ? -8.209 13.485 -5.338 1.00 82.88 93 TYR A C 1
ATOM 661 O O . TYR A 1 93 ? -9.353 13.909 -5.157 1.00 82.88 93 TYR A O 1
ATOM 669 N N . HIS A 1 94 ? -7.261 14.201 -5.944 1.00 84.06 94 HIS A N 1
ATOM 670 C CA . HIS A 1 94 ? -7.602 15.306 -6.833 1.00 84.06 94 HIS A CA 1
ATOM 671 C C . HIS A 1 94 ? -8.472 14.800 -7.993 1.00 84.06 94 HIS A C 1
ATOM 673 O O . HIS A 1 94 ? -8.200 13.748 -8.586 1.00 84.06 94 HIS A O 1
ATOM 679 N N . TYR A 1 95 ? -9.507 15.567 -8.330 1.00 87.44 95 TYR A N 1
ATOM 680 C CA . TYR A 1 95 ? -10.502 15.231 -9.340 1.00 87.44 95 TYR A CA 1
ATOM 681 C C . TYR A 1 95 ? -10.610 16.326 -10.395 1.00 87.44 95 TYR A C 1
ATOM 683 O O . TYR A 1 95 ? -10.775 17.504 -10.087 1.00 87.44 95 TYR A O 1
ATOM 691 N N . ASN A 1 96 ? -10.553 15.927 -11.662 1.00 81.94 96 ASN A N 1
ATOM 692 C CA . ASN A 1 96 ? -10.778 16.821 -12.783 1.00 81.94 96 ASN A CA 1
ATOM 693 C C . ASN A 1 96 ? -12.241 16.706 -13.230 1.00 81.94 96 ASN A C 1
ATOM 695 O O . ASN A 1 96 ? -12.637 15.737 -13.880 1.00 81.94 96 ASN A O 1
ATOM 699 N N . LYS A 1 97 ? -13.050 17.717 -12.896 1.00 87.12 97 LYS A N 1
ATOM 700 C CA . LYS A 1 97 ? -14.482 17.753 -13.232 1.00 87.12 97 LYS A CA 1
ATOM 701 C C . LYS A 1 97 ? -14.774 17.813 -14.731 1.00 87.12 97 LYS A C 1
ATOM 703 O O . LYS A 1 97 ? -15.826 17.336 -15.141 1.00 87.12 97 LYS A O 1
ATOM 708 N N . SER A 1 98 ? -13.851 18.340 -15.533 1.00 83.69 98 SER A N 1
ATOM 709 C CA . SER A 1 98 ? -14.009 18.419 -16.988 1.00 83.69 98 SER A CA 1
ATOM 710 C C . SER A 1 98 ? -13.809 17.060 -17.656 1.00 83.69 98 SER A C 1
ATOM 712 O O . SER A 1 98 ? -14.486 16.753 -18.629 1.00 83.69 98 SER A O 1
ATOM 714 N N . THR A 1 99 ? -12.898 16.229 -17.138 1.00 83.12 99 THR A N 1
ATOM 715 C CA . THR A 1 99 ? -12.624 14.891 -17.696 1.00 83.12 99 THR A CA 1
ATOM 716 C C . THR A 1 99 ? -13.352 13.766 -16.967 1.00 83.12 99 THR A C 1
ATOM 718 O O . THR A 1 99 ? -13.418 12.649 -17.473 1.00 83.12 99 THR A O 1
ATOM 721 N N . GLY A 1 100 ? -13.869 14.035 -15.768 1.00 77.75 100 GLY A N 1
ATOM 722 C CA . GLY A 1 100 ? -14.500 13.038 -14.913 1.00 77.75 100 GLY A CA 1
ATOM 723 C C . GLY A 1 100 ? -13.517 12.086 -14.223 1.00 77.75 100 GLY A C 1
ATOM 724 O O . GLY A 1 100 ? -13.933 11.031 -13.746 1.00 77.75 100 GLY A O 1
ATOM 725 N N . LYS A 1 101 ? -12.217 12.416 -14.189 1.00 72.56 101 LYS A N 1
ATOM 726 C CA . LYS A 1 101 ? -11.155 11.509 -13.723 1.00 72.56 101 LYS A CA 1
ATOM 727 C C . LYS A 1 101 ? -10.535 11.953 -12.398 1.00 72.56 101 LYS A C 1
ATOM 729 O O . LYS A 1 101 ? -10.203 13.123 -12.214 1.00 72.56 101 LYS A O 1
ATOM 734 N N . ALA A 1 102 ? -10.315 10.984 -11.513 1.00 68.75 102 ALA A N 1
ATOM 735 C CA . ALA A 1 102 ? -9.390 11.087 -10.386 1.00 68.75 102 ALA A CA 1
ATOM 736 C C . ALA A 1 102 ? -7.952 10.855 -10.885 1.00 68.75 102 ALA A C 1
ATOM 738 O O . ALA A 1 102 ? -7.755 9.975 -11.723 1.00 68.75 102 ALA A O 1
ATOM 739 N N . TYR A 1 103 ? -6.968 11.637 -10.427 1.00 60.16 103 TYR A N 1
ATOM 740 C CA . TYR A 1 103 ? -5.620 11.593 -11.030 1.00 60.16 103 TYR A CA 1
ATOM 741 C C . TYR A 1 103 ? -4.429 11.695 -10.067 1.00 60.16 103 TYR A C 1
ATOM 743 O O . TYR A 1 103 ? -3.333 11.300 -10.450 1.00 60.16 103 TYR A O 1
ATOM 751 N N . SER A 1 104 ? -4.599 12.194 -8.840 1.00 65.88 104 SER A N 1
ATOM 752 C CA . SER A 1 104 ? -3.497 12.276 -7.868 1.00 65.88 104 SER A CA 1
ATOM 753 C C . SER A 1 104 ? -3.997 11.955 -6.462 1.00 65.88 104 SER A C 1
ATOM 755 O O . SER A 1 104 ? -4.825 12.720 -5.960 1.00 65.88 104 SER A O 1
ATOM 757 N N . PRO A 1 105 ? -3.567 10.842 -5.838 1.00 70.25 105 PRO A N 1
ATOM 758 C CA . PRO A 1 105 ? -3.977 10.504 -4.481 1.00 70.25 105 PRO A CA 1
ATOM 759 C C . PRO A 1 105 ? -3.350 11.491 -3.495 1.00 70.25 105 PRO A C 1
ATOM 761 O O . PRO A 1 105 ? -2.187 11.857 -3.645 1.00 70.25 105 PRO A O 1
ATOM 764 N N . ILE A 1 106 ? -4.118 11.919 -2.496 1.00 72.62 106 ILE A N 1
ATOM 765 C CA . ILE A 1 106 ? -3.643 12.831 -1.439 1.00 72.62 106 ILE A CA 1
ATOM 766 C C . ILE A 1 106 ? -3.768 12.231 -0.038 1.00 72.62 106 ILE A C 1
ATOM 768 O O . ILE A 1 106 ? -3.112 12.683 0.892 1.00 72.62 106 ILE A O 1
ATOM 772 N N . TRP A 1 107 ? -4.597 11.198 0.113 1.00 86.81 107 TRP A N 1
ATOM 773 C CA . TRP A 1 107 ? -4.751 10.433 1.344 1.00 86.81 107 TRP A CA 1
ATOM 774 C C . TRP A 1 107 ? -5.274 9.038 1.009 1.00 86.81 107 TRP A C 1
ATOM 776 O O . TRP A 1 107 ? -6.059 8.888 0.073 1.00 86.81 107 TRP A O 1
ATOM 786 N N . SER A 1 108 ? -4.879 8.030 1.781 1.00 82.44 108 SER A N 1
ATOM 787 C CA . SER A 1 108 ? -5.353 6.650 1.647 1.00 82.44 108 SER A CA 1
ATOM 788 C C . SER A 1 108 ? -5.434 5.961 3.015 1.00 82.44 108 SER A C 1
ATOM 790 O O . SER A 1 108 ? -4.640 6.278 3.910 1.00 82.44 108 SER A O 1
ATOM 792 N N . SER A 1 109 ? -6.365 5.006 3.154 1.00 78.06 109 SER A N 1
ATOM 793 C CA . SER A 1 109 ? -6.458 4.077 4.289 1.00 78.06 109 SER A CA 1
ATOM 794 C C . SER A 1 109 ? -5.368 3.003 4.295 1.00 78.06 109 SER A C 1
ATOM 796 O O . SER A 1 109 ? -5.247 2.286 5.290 1.00 78.06 109 SER A O 1
ATOM 798 N N . GLN A 1 110 ? -4.589 2.884 3.214 1.00 76.12 110 GLN A N 1
ATOM 799 C CA . GLN A 1 110 ? -3.504 1.910 3.049 1.00 76.12 110 GLN A CA 1
ATOM 800 C C . GLN A 1 110 ? -3.999 0.464 3.234 1.00 76.12 110 GLN A C 1
ATOM 802 O O . GLN A 1 110 ? -3.430 -0.353 3.973 1.00 76.12 110 GLN A O 1
ATOM 807 N N . THR A 1 111 ? -5.155 0.171 2.630 1.00 77.06 111 THR A N 1
ATOM 808 C CA . THR A 1 111 ? -5.803 -1.148 2.679 1.00 77.06 111 THR A CA 1
ATOM 809 C C . THR A 1 111 ? -5.854 -1.873 1.342 1.00 77.06 111 THR A C 1
ATOM 811 O O . THR A 1 111 ? -6.475 -2.938 1.258 1.00 77.06 111 THR A O 1
ATOM 814 N N . GLU A 1 112 ? -5.179 -1.343 0.322 1.00 71.31 112 GLU A N 1
ATOM 815 C CA . GLU A 1 112 ? -5.027 -1.990 -0.977 1.00 71.31 112 GLU A CA 1
ATOM 816 C C . GLU A 1 112 ? -4.530 -3.431 -0.822 1.00 71.31 112 GLU A C 1
ATOM 818 O O . GLU A 1 112 ? -3.647 -3.732 -0.019 1.00 71.31 112 GLU A O 1
ATOM 823 N N . ASN A 1 113 ? -5.146 -4.354 -1.559 1.00 66.00 113 ASN A N 1
ATOM 824 C CA . ASN A 1 113 ? -4.793 -5.776 -1.606 1.00 66.00 113 ASN A CA 1
ATOM 825 C C . ASN A 1 113 ? -4.868 -6.531 -0.263 1.00 66.00 113 ASN A C 1
ATOM 827 O O . ASN A 1 113 ? -4.509 -7.707 -0.188 1.00 66.00 113 ASN A O 1
ATOM 831 N N . ARG A 1 114 ? -5.433 -5.932 0.796 1.00 70.75 114 ARG A N 1
ATOM 832 C CA . ARG A 1 114 ? -5.644 -6.594 2.104 1.00 70.75 114 ARG A CA 1
ATOM 833 C C . ARG A 1 114 ? -6.973 -7.354 2.188 1.00 70.75 114 ARG A C 1
ATOM 835 O O . ARG A 1 114 ? -7.354 -7.879 3.241 1.00 70.75 114 ARG A O 1
ATOM 842 N N . GLY A 1 115 ? -7.669 -7.460 1.055 1.00 74.19 115 GLY A N 1
ATOM 843 C CA . GLY A 1 115 ? -8.937 -8.170 0.902 1.00 74.19 115 GLY A CA 1
ATOM 844 C C . GLY A 1 115 ? -10.145 -7.390 1.413 1.00 74.19 115 GLY A C 1
ATOM 845 O O . GLY A 1 115 ? -11.155 -8.012 1.732 1.00 74.19 115 GLY A O 1
ATOM 846 N N . GLY A 1 116 ? -10.042 -6.062 1.536 1.00 85.50 116 GLY A N 1
ATOM 847 C CA . GLY A 1 116 ? -11.166 -5.207 1.908 1.00 85.50 116 GLY A CA 1
ATOM 848 C C . GLY A 1 116 ? -12.274 -5.290 0.862 1.00 85.50 116 GLY A C 1
ATOM 849 O O . GLY A 1 116 ? -12.063 -4.961 -0.296 1.00 85.50 116 GLY A O 1
ATOM 850 N N . THR A 1 117 ? -13.461 -5.734 1.263 1.00 84.75 117 THR A N 1
ATOM 851 C CA . THR A 1 117 ? -14.627 -5.865 0.371 1.00 84.75 117 THR A CA 1
ATOM 852 C C . THR A 1 117 ? -15.798 -4.989 0.792 1.00 84.75 117 THR A C 1
ATOM 854 O O . THR A 1 117 ? -16.756 -4.847 0.038 1.00 84.75 117 THR A O 1
ATOM 857 N N . LYS A 1 118 ? -15.761 -4.424 2.002 1.00 92.69 118 LYS A N 1
ATOM 858 C CA . LYS A 1 118 ? -16.838 -3.598 2.544 1.00 92.69 118 LYS A CA 1
ATOM 859 C C . LYS A 1 118 ? -16.263 -2.441 3.351 1.00 92.69 118 LYS A C 1
ATOM 861 O O . LYS A 1 118 ? -15.475 -2.682 4.253 1.00 92.69 118 LYS A O 1
ATOM 866 N N . CYS A 1 119 ? -16.698 -1.216 3.078 1.00 96.69 119 CYS A N 1
ATOM 867 C CA . CYS A 1 119 ? -16.424 -0.042 3.905 1.00 96.69 119 CYS A CA 1
ATOM 868 C C . CYS A 1 119 ? -17.756 0.487 4.449 1.00 96.69 119 CYS A C 1
ATOM 870 O O . CYS A 1 119 ? -18.689 0.697 3.678 1.00 96.69 119 CYS A O 1
ATOM 872 N N . VAL A 1 120 ? -17.876 0.642 5.766 1.00 97.62 120 VAL A N 1
ATOM 873 C CA . VAL A 1 120 ? -19.147 0.947 6.437 1.00 97.62 120 VAL A CA 1
ATOM 874 C C . VAL A 1 120 ? -18.942 1.932 7.575 1.00 97.62 120 VAL A C 1
ATOM 876 O O . VAL A 1 120 ? -18.062 1.736 8.410 1.00 97.62 120 VAL A O 1
ATOM 879 N N . LEU A 1 121 ? -19.775 2.972 7.629 1.00 98.06 121 LEU A N 1
ATOM 880 C CA . LEU A 1 121 ? -19.949 3.785 8.826 1.00 98.06 121 LEU A CA 1
ATOM 881 C C . LEU A 1 121 ? -21.013 3.119 9.697 1.00 98.06 121 LEU A C 1
ATOM 883 O O . LEU A 1 121 ? -22.180 3.039 9.320 1.00 98.06 121 LEU A O 1
ATOM 887 N N . GLN A 1 122 ? -20.594 2.584 10.833 1.00 96.69 122 GLN A N 1
ATOM 888 C CA . GLN A 1 122 ? -21.448 1.812 11.722 1.00 96.69 122 GLN A CA 1
ATOM 889 C C . GLN A 1 122 ? -22.319 2.721 12.597 1.00 96.69 122 GLN A C 1
ATOM 891 O O . GLN A 1 122 ? -21.961 3.866 12.880 1.00 96.69 122 GLN A O 1
ATOM 896 N N . GLY A 1 123 ? -23.454 2.197 13.070 1.00 93.31 123 GLY A N 1
ATOM 897 C CA . GLY A 1 123 ? -24.380 2.945 13.935 1.00 93.31 123 GLY A CA 1
ATOM 898 C C . GLY A 1 123 ? -23.779 3.353 15.285 1.00 93.31 123 GLY A C 1
ATOM 899 O O . GLY A 1 123 ? -24.249 4.295 15.924 1.00 93.31 123 GLY A O 1
ATOM 900 N N . ASP A 1 124 ? -22.699 2.688 15.701 1.00 93.50 124 ASP A N 1
ATOM 901 C CA . ASP A 1 124 ? -21.913 3.039 16.884 1.00 93.50 124 ASP A CA 1
ATOM 902 C C . ASP A 1 124 ? -20.948 4.221 16.654 1.00 93.50 124 ASP A C 1
ATOM 904 O O . ASP A 1 124 ? -20.330 4.688 17.610 1.00 93.50 124 ASP A O 1
ATOM 908 N N . GLY A 1 125 ? -20.837 4.720 15.420 1.00 94.25 125 GLY A N 1
ATOM 909 C CA . GLY A 1 125 ? -19.981 5.837 15.033 1.00 94.25 125 GLY A CA 1
ATOM 910 C C . GLY A 1 125 ? -18.617 5.466 14.457 1.00 94.25 125 GLY A C 1
ATOM 911 O O . GLY A 1 125 ? -17.846 6.370 14.130 1.00 94.25 125 GLY A O 1
ATOM 912 N N . ASN A 1 126 ? -18.291 4.180 14.322 1.00 95.94 126 ASN A N 1
ATOM 913 C CA . ASN A 1 126 ? -17.009 3.729 13.787 1.00 95.94 126 ASN A CA 1
ATOM 914 C C . ASN A 1 126 ? -17.062 3.550 12.261 1.00 95.94 126 ASN A C 1
ATOM 916 O O . ASN A 1 126 ? -17.942 2.864 11.745 1.00 95.94 126 ASN A O 1
ATOM 920 N N . LEU A 1 127 ? -16.120 4.134 11.516 1.00 97.00 127 LEU A N 1
ATOM 921 C CA . LEU A 1 127 ? -15.943 3.824 10.094 1.00 97.00 127 LEU A CA 1
ATOM 922 C C . LEU A 1 127 ? -14.966 2.656 9.984 1.00 97.00 127 LEU A C 1
ATOM 924 O O . LEU A 1 127 ? -13.858 2.741 10.509 1.00 97.00 127 LEU A O 1
ATOM 928 N N . VAL A 1 128 ? -15.369 1.569 9.325 1.00 96.69 128 VAL A N 1
ATOM 929 C CA . VAL A 1 128 ? -14.625 0.302 9.315 1.00 96.69 128 VAL A CA 1
ATOM 930 C C . VAL A 1 128 ? -14.545 -0.280 7.909 1.00 96.69 128 VAL A C 1
ATOM 932 O O . VAL A 1 128 ? -15.531 -0.279 7.171 1.00 96.69 128 VAL A O 1
ATOM 935 N N . ILE A 1 129 ? -13.380 -0.825 7.554 1.00 95.31 129 ILE A N 1
ATOM 936 C CA . ILE A 1 129 ? -13.199 -1.656 6.360 1.00 95.31 129 ILE A CA 1
ATOM 937 C C . ILE A 1 129 ? -13.117 -3.121 6.788 1.00 95.31 129 ILE A C 1
ATOM 939 O O . ILE A 1 129 ? -12.303 -3.492 7.635 1.00 95.31 129 ILE A O 1
ATOM 943 N N . TYR A 1 130 ? -13.956 -3.949 6.176 1.00 89.38 130 TYR A N 1
ATOM 944 C CA . TYR A 1 130 ? -14.080 -5.380 6.402 1.00 89.38 130 TYR A CA 1
ATOM 945 C C . TYR A 1 130 ? -13.687 -6.181 5.165 1.00 89.38 130 TYR A C 1
ATOM 947 O O . TYR A 1 130 ? -13.951 -5.786 4.027 1.00 89.38 130 TYR A O 1
ATOM 955 N N . ARG A 1 131 ? -13.119 -7.356 5.415 1.00 86.25 131 ARG A N 1
ATOM 956 C CA . ARG A 1 131 ? -12.964 -8.443 4.449 1.00 86.25 131 ARG A CA 1
ATOM 957 C C . ARG A 1 131 ? -14.271 -9.213 4.253 1.00 86.25 131 ARG A C 1
ATOM 959 O O . ARG A 1 131 ? -15.212 -9.089 5.037 1.00 86.25 131 ARG A O 1
ATOM 966 N N . LYS A 1 132 ? -14.294 -10.085 3.241 1.00 83.00 132 LYS A N 1
ATOM 967 C CA . LYS A 1 132 ? -15.436 -10.967 2.936 1.00 83.00 132 LYS A CA 1
ATOM 968 C C . LYS A 1 132 ? -15.767 -11.948 4.068 1.00 83.00 132 LYS A C 1
ATOM 970 O O . LYS A 1 132 ? -16.920 -12.322 4.229 1.00 83.00 132 LYS A O 1
ATOM 975 N N . ASP A 1 133 ? -14.762 -12.341 4.848 1.00 80.81 133 ASP A N 1
ATOM 976 C CA . ASP A 1 133 ? -14.885 -13.215 6.025 1.00 80.81 133 ASP A CA 1
ATOM 977 C C . ASP A 1 133 ? -15.393 -12.476 7.286 1.00 80.81 133 ASP A C 1
ATOM 979 O O . ASP A 1 133 ? -15.440 -13.060 8.366 1.00 80.81 133 ASP A O 1
ATOM 983 N N . GLY A 1 134 ? -15.771 -11.195 7.169 1.00 83.38 134 GLY A N 1
ATOM 984 C CA . GLY A 1 134 ? -16.290 -10.385 8.273 1.00 83.38 134 GLY A CA 1
ATOM 985 C C . GLY A 1 134 ? -15.212 -9.807 9.194 1.00 83.38 134 GLY A C 1
ATOM 986 O O . GLY A 1 134 ? -15.541 -9.148 10.180 1.00 83.38 134 GLY A O 1
ATOM 987 N N . LYS A 1 135 ? -13.923 -10.001 8.886 1.00 84.56 135 LYS A N 1
ATOM 988 C CA . LYS A 1 135 ? -12.812 -9.453 9.674 1.00 84.56 135 LYS A CA 1
ATOM 989 C C . LYS A 1 135 ? -12.536 -7.998 9.321 1.00 84.56 135 LYS A C 1
ATOM 991 O O . LYS A 1 135 ? -12.347 -7.659 8.153 1.00 84.56 135 LYS A O 1
ATOM 996 N N . ALA A 1 136 ? -12.483 -7.139 10.336 1.00 87.06 136 ALA A N 1
ATOM 997 C CA . ALA A 1 136 ? -12.092 -5.744 10.167 1.00 87.06 136 ALA A CA 1
ATOM 998 C C . ALA A 1 136 ? -10.575 -5.640 9.921 1.00 87.06 136 ALA A C 1
ATOM 1000 O O . ALA A 1 136 ? -9.796 -6.271 10.638 1.00 87.06 136 ALA A O 1
ATOM 1001 N N . ILE A 1 137 ? -10.170 -4.828 8.942 1.00 83.50 137 ILE A N 1
ATOM 1002 C CA . ILE A 1 137 ? -8.763 -4.585 8.560 1.00 83.50 137 ILE A CA 1
ATOM 1003 C C . ILE A 1 137 ? -8.326 -3.127 8.738 1.00 83.50 137 ILE A C 1
ATOM 1005 O O . ILE A 1 137 ? -7.134 -2.829 8.710 1.00 83.50 137 ILE A O 1
ATOM 1009 N N . TRP A 1 138 ? -9.273 -2.215 8.946 1.00 92.69 138 TRP A N 1
ATOM 1010 C CA . TRP A 1 138 ? -9.014 -0.802 9.217 1.00 92.69 138 TRP A CA 1
ATOM 1011 C C . TRP A 1 138 ? -10.228 -0.172 9.898 1.00 92.69 138 TRP A C 1
ATOM 1013 O O . TRP A 1 138 ? -11.356 -0.564 9.591 1.00 92.69 138 TRP A O 1
ATOM 1023 N N . ASN A 1 139 ? -10.023 0.782 10.810 1.00 91.38 139 ASN A N 1
ATOM 1024 C CA . ASN A 1 139 ? -11.104 1.607 11.348 1.00 91.38 139 ASN A CA 1
ATOM 1025 C C . ASN A 1 139 ? -10.656 2.990 11.850 1.00 91.38 139 ASN A C 1
ATOM 1027 O O . ASN A 1 139 ? -9.467 3.260 12.001 1.00 91.38 139 ASN A O 1
ATOM 1031 N N . THR A 1 140 ? -11.615 3.859 12.173 1.00 90.25 140 THR A N 1
ATOM 1032 C CA . THR A 1 140 ? -11.359 5.192 12.749 1.00 90.25 140 THR A CA 1
ATOM 1033 C C . THR A 1 140 ? -11.230 5.210 14.275 1.00 90.25 140 THR A C 1
ATOM 1035 O O . THR A 1 140 ? -10.857 6.242 14.829 1.00 90.25 140 THR A O 1
ATOM 1038 N N . ARG A 1 141 ? -11.511 4.092 14.965 1.00 89.50 141 ARG A N 1
ATOM 1039 C CA . ARG A 1 141 ? -11.616 3.972 16.438 1.00 89.50 141 ARG A CA 1
ATOM 1040 C C . ARG A 1 141 ? -12.569 4.991 17.067 1.00 89.50 141 ARG A C 1
ATOM 1042 O O . ARG A 1 141 ? -12.309 5.539 18.135 1.00 89.50 141 ARG A O 1
ATOM 1049 N N . THR A 1 142 ? -13.692 5.238 16.404 1.00 92.44 142 THR A N 1
ATOM 1050 C CA . THR A 1 142 ? -14.721 6.183 16.866 1.00 92.44 142 THR A CA 1
ATOM 1051 C C . THR A 1 142 ? -15.983 5.482 17.364 1.00 92.44 142 THR A C 1
ATOM 1053 O O . THR A 1 142 ? -17.055 6.079 17.392 1.00 92.44 142 THR A O 1
ATOM 1056 N N . ASN A 1 143 ? -15.877 4.217 17.776 1.00 91.81 143 ASN A N 1
ATOM 1057 C CA . ASN A 1 143 ? -16.985 3.485 18.384 1.00 91.81 143 ASN A CA 1
ATOM 1058 C C . ASN A 1 143 ? -17.484 4.183 19.665 1.00 91.81 143 ASN A C 1
ATOM 1060 O O . ASN A 1 143 ? -16.719 4.791 20.415 1.00 91.81 143 ASN A O 1
ATOM 1064 N N . GLY A 1 144 ? -18.791 4.106 19.911 1.00 90.94 144 GLY A N 1
ATOM 1065 C CA . GLY A 1 144 ? -19.465 4.833 20.992 1.00 90.94 144 GLY A CA 1
ATOM 1066 C C . GLY A 1 144 ? -19.786 6.296 20.659 1.00 90.94 144 GLY A C 1
ATOM 1067 O O . GLY A 1 144 ? -20.346 7.003 21.495 1.00 90.94 144 GLY A O 1
ATOM 1068 N N . LYS A 1 145 ? -19.474 6.761 19.444 1.00 92.88 145 LYS A N 1
ATOM 1069 C CA . LYS A 1 145 ? -19.815 8.095 18.926 1.00 92.88 145 LYS A CA 1
ATOM 1070 C C . LYS A 1 145 ? -20.989 8.012 17.947 1.00 92.88 145 LYS A C 1
ATOM 1072 O O . LYS A 1 145 ? -20.907 8.486 16.818 1.00 92.88 145 LYS A O 1
ATOM 1077 N N . ASN A 1 146 ? -22.078 7.389 18.388 1.00 91.31 146 ASN A N 1
ATOM 1078 C CA . ASN A 1 146 ? -23.277 7.113 17.590 1.00 91.31 146 ASN A CA 1
ATOM 1079 C C . ASN A 1 146 ? -23.918 8.371 16.961 1.00 91.31 146 ASN A C 1
ATOM 1081 O O . ASN A 1 146 ? -23.549 9.513 17.259 1.00 91.31 146 ASN A O 1
ATOM 1085 N N . ARG A 1 147 ? -24.883 8.168 16.051 1.00 93.44 147 ARG A N 1
ATOM 1086 C CA . ARG A 1 147 ? -25.443 9.247 15.207 1.00 93.44 147 ARG A CA 1
ATOM 1087 C C . ARG A 1 147 ? -24.362 9.978 14.424 1.00 93.44 147 ARG A C 1
ATOM 1089 O O . ARG A 1 147 ? -24.398 11.207 14.297 1.00 93.44 147 ARG A O 1
ATOM 1096 N N . ALA A 1 148 ? -23.412 9.192 13.922 1.00 95.81 148 ALA A N 1
ATOM 1097 C CA . ALA A 1 148 ? -22.310 9.675 13.120 1.00 95.81 148 ALA A CA 1
ATOM 1098 C C . ALA A 1 148 ? -22.697 9.821 11.651 1.00 95.81 148 ALA A C 1
ATOM 1100 O O . ALA A 1 148 ? -23.453 9.024 11.095 1.00 95.81 148 ALA A O 1
ATOM 1101 N N . TYR A 1 149 ? -22.108 10.819 11.013 1.00 97.06 149 TYR A N 1
ATOM 1102 C CA . TYR A 1 149 ? -22.096 10.977 9.569 1.00 97.06 149 TYR A CA 1
ATOM 1103 C C . TYR A 1 149 ? -20.682 11.332 9.122 1.00 97.06 149 TYR A C 1
ATOM 1105 O O . TYR A 1 149 ? -19.884 11.870 9.895 1.00 97.06 149 TYR A O 1
ATOM 1113 N N . MET A 1 150 ? -20.365 11.006 7.874 1.00 97.25 150 MET A N 1
ATOM 1114 C CA . MET A 1 150 ? -19.076 11.324 7.277 1.00 97.25 150 MET A CA 1
ATOM 1115 C C . MET A 1 150 ? -19.224 12.467 6.281 1.00 97.25 150 MET A C 1
ATOM 1117 O O . MET A 1 150 ? -20.192 12.496 5.521 1.00 97.25 150 MET A O 1
ATOM 1121 N N . THR A 1 151 ? -18.263 13.385 6.246 1.00 97.62 151 THR A N 1
ATOM 1122 C CA . THR A 1 151 ? -18.221 14.488 5.281 1.00 97.62 151 THR A CA 1
ATOM 1123 C C . THR A 1 151 ? -16.941 14.479 4.457 1.00 97.62 151 THR A C 1
ATOM 1125 O O . THR A 1 151 ? -15.947 13.890 4.872 1.00 97.62 151 THR A O 1
ATOM 1128 N N . ILE A 1 152 ? -16.975 15.133 3.295 1.00 97.12 152 ILE A N 1
ATOM 1129 C CA . ILE A 1 152 ? -15.810 15.493 2.477 1.00 97.12 152 ILE A CA 1
ATOM 1130 C C . ILE A 1 152 ? -15.817 17.004 2.233 1.00 97.12 152 ILE A C 1
ATOM 1132 O O . ILE A 1 152 ? -16.863 17.576 1.917 1.00 97.12 152 ILE A O 1
ATOM 1136 N N . SER A 1 153 ? -14.664 17.650 2.389 1.00 96.44 153 SER A N 1
ATOM 1137 C CA . SER A 1 153 ? -14.504 19.101 2.305 1.00 96.44 153 SER A CA 1
ATOM 1138 C C . SER A 1 153 ? -13.785 19.557 1.033 1.00 96.44 153 SER A C 1
ATOM 1140 O O . SER A 1 153 ? -13.087 18.784 0.375 1.00 96.44 153 SER A O 1
ATOM 1142 N N . ASP A 1 154 ? -13.904 20.844 0.707 1.00 94.75 154 ASP A N 1
ATOM 1143 C CA . ASP A 1 154 ? -13.136 21.481 -0.374 1.00 94.75 154 ASP A CA 1
ATOM 1144 C C . ASP A 1 154 ? -11.645 21.671 -0.087 1.00 94.75 154 ASP A C 1
ATOM 1146 O O . ASP A 1 154 ? -10.902 22.101 -0.966 1.00 94.75 154 ASP A O 1
ATOM 1150 N N . ALA A 1 155 ? -11.193 21.291 1.106 1.00 90.81 155 ALA A N 1
ATOM 1151 C CA . ALA A 1 155 ? -9.778 21.171 1.431 1.00 90.81 155 ALA A CA 1
ATOM 1152 C C . ALA A 1 155 ? -9.225 19.752 1.181 1.00 90.81 155 ALA A C 1
ATOM 1154 O O . ALA A 1 155 ? -8.072 19.491 1.504 1.00 90.81 155 ALA A O 1
ATOM 1155 N N . GLY A 1 156 ? -10.027 18.825 0.637 1.00 88.38 156 GLY A N 1
ATOM 1156 C CA . GLY A 1 156 ? -9.597 17.436 0.435 1.00 88.38 156 GLY A CA 1
ATOM 1157 C C . GLY A 1 156 ? -9.531 16.630 1.736 1.00 88.38 156 GLY A C 1
ATOM 1158 O O . GLY A 1 156 ? -8.756 15.685 1.846 1.00 88.38 156 GLY A O 1
ATOM 1159 N N . GLU A 1 157 ? -10.340 17.000 2.730 1.00 94.69 157 GLU A N 1
ATOM 1160 C CA . GLU A 1 157 ? -10.391 16.354 4.042 1.00 94.69 157 GLU A CA 1
ATOM 1161 C C . GLU A 1 157 ? -11.716 15.608 4.214 1.00 94.69 157 GLU A C 1
ATOM 1163 O O . GLU A 1 157 ? -12.780 16.151 3.903 1.00 94.69 157 GLU A O 1
ATOM 1168 N N . ILE A 1 158 ? -11.663 14.391 4.761 1.00 95.62 158 ILE A N 1
ATOM 1169 C CA . ILE A 1 158 ? -12.850 13.689 5.249 1.00 95.62 158 ILE A CA 1
ATOM 1170 C C . ILE A 1 158 ? -12.919 13.727 6.773 1.00 95.62 158 ILE A C 1
ATOM 1172 O O . ILE A 1 158 ? -11.898 13.634 7.457 1.00 95.62 158 ILE A O 1
ATOM 1176 N N . LYS A 1 159 ? -14.134 13.853 7.312 1.00 96.44 159 LYS A N 1
ATOM 1177 C CA . LYS A 1 159 ? -14.392 13.871 8.760 1.00 96.44 159 LYS A CA 1
ATOM 1178 C C . LYS A 1 159 ? -15.493 12.903 9.129 1.00 96.44 159 LYS A C 1
ATOM 1180 O O . LYS A 1 159 ? -16.491 12.826 8.423 1.00 96.44 159 LYS A O 1
ATOM 1185 N N . VAL A 1 160 ? -15.349 12.244 10.274 1.00 96.25 160 VAL A N 1
ATOM 1186 C CA . VAL A 1 160 ? -16.467 11.607 10.979 1.00 96.25 160 VAL A CA 1
ATOM 1187 C C . VAL A 1 160 ? -16.942 12.578 12.054 1.00 96.25 160 VAL A C 1
ATOM 1189 O O . VAL A 1 160 ? -16.143 13.049 12.866 1.00 96.25 160 VAL A O 1
ATOM 1192 N N . VAL A 1 161 ? -18.234 12.897 12.039 1.00 95.31 161 VAL A N 1
ATOM 1193 C CA . VAL A 1 161 ? -18.866 13.851 12.956 1.00 95.31 161 VAL A CA 1
ATOM 1194 C C . VAL A 1 161 ? -20.008 13.160 13.681 1.00 95.31 161 VAL A C 1
ATOM 1196 O O . VAL A 1 161 ? -20.849 12.536 13.039 1.00 95.31 161 VAL A O 1
ATOM 1199 N N . SER A 1 162 ? -20.065 13.282 15.008 1.00 95.31 162 SER A N 1
ATOM 1200 C CA . SER A 1 162 ? -21.124 12.673 15.822 1.00 95.31 162 SER A CA 1
ATOM 1201 C C . SER A 1 162 ? -22.078 13.726 16.372 1.00 95.31 162 SER A C 1
ATOM 1203 O O . SER A 1 162 ? -21.671 14.633 17.099 1.00 95.31 162 SER A O 1
ATOM 1205 N N . ARG A 1 163 ? -23.377 13.575 16.082 1.00 93.31 163 ARG A N 1
ATOM 1206 C CA . ARG A 1 163 ? -24.422 14.476 16.605 1.00 93.31 163 ARG A CA 1
ATOM 1207 C C . ARG A 1 163 ? -24.574 14.362 18.117 1.00 93.31 163 ARG A C 1
ATOM 1209 O O . ARG A 1 163 ? -24.736 15.369 18.795 1.00 93.31 163 ARG A O 1
ATOM 1216 N N . ASN A 1 164 ? -24.488 13.143 18.644 1.00 91.62 164 ASN A N 1
ATOM 1217 C CA . ASN A 1 164 ? -24.608 12.889 20.079 1.00 91.62 164 ASN A CA 1
ATOM 1218 C C . ASN A 1 164 ? -23.352 13.284 20.860 1.00 91.62 164 ASN A C 1
ATOM 1220 O O . ASN A 1 164 ? -23.395 13.382 22.082 1.00 91.62 164 ASN A O 1
ATOM 1224 N N . TYR A 1 165 ? -22.251 13.553 20.161 1.00 90.00 165 TYR A N 1
ATOM 1225 C CA . TYR A 1 165 ? -21.042 14.114 20.741 1.00 90.00 165 TYR A CA 1
ATOM 1226 C C . TYR A 1 165 ? -20.920 15.610 20.412 1.00 90.00 165 TYR A C 1
ATOM 1228 O O . TYR A 1 165 ? -19.875 16.063 19.959 1.00 90.00 165 TYR A O 1
ATOM 1236 N N . ASN A 1 166 ? -22.005 16.375 20.603 1.00 90.69 166 ASN A N 1
ATOM 1237 C CA . ASN A 1 166 ? -22.083 17.828 20.373 1.00 90.69 166 ASN A CA 1
ATOM 1238 C C . ASN A 1 166 ? -21.602 18.280 18.983 1.00 90.69 166 ASN A C 1
ATOM 1240 O O . ASN A 1 166 ? -20.929 19.300 18.859 1.00 90.69 166 ASN A O 1
ATOM 1244 N N . TYR A 1 167 ? -21.921 17.512 17.936 1.00 91.19 167 TYR A N 1
ATOM 1245 C CA . TYR A 1 167 ? -21.446 17.761 16.567 1.00 91.19 167 TYR A CA 1
ATOM 1246 C C . TYR A 1 167 ? -19.913 17.823 16.448 1.00 91.19 167 TYR A C 1
ATOM 1248 O O . TYR A 1 167 ? -19.373 18.438 15.527 1.00 91.19 167 TYR A O 1
ATOM 1256 N N . ALA A 1 168 ? -19.188 17.181 17.367 1.00 92.06 168 ALA A N 1
ATOM 1257 C CA . ALA A 1 168 ? -17.738 17.152 17.328 1.00 92.06 168 ALA A CA 1
ATOM 1258 C C . ALA A 1 168 ? -17.238 16.292 16.166 1.00 92.06 168 ALA A C 1
ATOM 1260 O O . ALA A 1 168 ? -17.774 15.219 15.870 1.00 92.06 168 ALA A O 1
ATOM 1261 N N . THR A 1 169 ? -16.142 16.746 15.559 1.00 93.94 169 THR A N 1
ATOM 1262 C CA . THR A 1 169 ? -15.322 15.904 14.687 1.00 93.94 169 THR A CA 1
ATOM 1263 C C . THR A 1 169 ? -14.615 14.871 15.553 1.00 93.94 169 THR A C 1
ATOM 1265 O O . THR A 1 169 ? -13.764 15.217 16.368 1.00 93.94 169 THR A O 1
ATOM 1268 N N . THR A 1 170 ? -14.981 13.604 15.399 1.00 92.69 170 THR A N 1
ATOM 1269 C CA . THR A 1 170 ? -14.410 12.494 16.172 1.00 92.69 170 THR A CA 1
ATOM 1270 C C . THR A 1 170 ? -13.221 11.858 15.468 1.00 92.69 170 THR A C 1
ATOM 1272 O O . THR A 1 170 ? -12.409 11.207 16.117 1.00 92.69 170 THR A O 1
ATOM 1275 N N . TRP A 1 171 ? -13.106 12.054 14.153 1.00 93.94 171 TRP A N 1
ATOM 1276 C CA . TRP A 1 171 ? -11.947 11.661 13.358 1.00 93.94 171 TRP A CA 1
ATOM 1277 C C . TRP A 1 171 ? -11.833 12.533 12.098 1.00 93.94 171 TRP A C 1
ATOM 1279 O O . TRP A 1 171 ? -12.852 12.978 11.565 1.00 93.94 171 TRP A O 1
ATOM 1289 N N . SER A 1 172 ? -10.606 12.773 11.629 1.00 91.12 172 SER A N 1
ATOM 1290 C CA . SER A 1 172 ? -10.288 13.548 10.421 1.00 91.12 172 SER A CA 1
ATOM 1291 C C . SER A 1 172 ? -9.101 12.930 9.677 1.00 91.12 172 SER A C 1
ATOM 1293 O O . SER A 1 172 ? -8.126 12.529 10.316 1.00 91.12 172 SER A O 1
ATOM 1295 N N . SER A 1 173 ? -9.148 12.935 8.341 1.00 83.25 173 SER A N 1
ATOM 1296 C CA . SER A 1 173 ? -8.038 12.484 7.493 1.00 83.25 173 SER A CA 1
ATOM 1297 C C . SER A 1 173 ? -6.835 13.431 7.464 1.00 83.25 173 SER A C 1
ATOM 1299 O O . SER A 1 173 ? -5.755 13.011 7.062 1.00 83.25 173 SER A O 1
ATOM 1301 N N . TYR A 1 174 ? -6.991 14.694 7.877 1.00 78.75 174 TYR A N 1
ATOM 1302 C CA . TYR A 1 174 ? -5.928 15.708 7.801 1.00 78.75 174 TYR A CA 1
ATOM 1303 C C . TYR A 1 174 ? -4.725 15.366 8.693 1.00 78.75 174 TYR A C 1
ATOM 1305 O O . TYR A 1 174 ? -3.585 15.612 8.321 1.00 78.75 174 TYR A O 1
ATOM 1313 N N . ASN A 1 175 ? -4.979 14.751 9.853 1.00 65.31 175 ASN A N 1
ATOM 1314 C CA . ASN A 1 175 ? -3.948 14.392 10.834 1.00 65.31 175 ASN A CA 1
ATOM 1315 C C . ASN A 1 175 ? -3.830 12.878 11.066 1.00 65.31 175 ASN A C 1
ATOM 1317 O O . ASN A 1 175 ? -3.114 12.450 11.971 1.00 65.31 175 ASN A O 1
ATOM 1321 N N . ASN A 1 176 ? -4.606 12.055 10.355 1.00 66.62 176 ASN A N 1
ATOM 1322 C CA . ASN A 1 176 ? -4.774 10.650 10.711 1.00 66.62 176 ASN A CA 1
ATOM 1323 C C . ASN A 1 176 ? -5.069 9.787 9.473 1.00 66.62 176 ASN A C 1
ATOM 1325 O O . ASN A 1 176 ? -5.987 10.065 8.707 1.00 66.62 176 ASN A O 1
ATOM 1329 N N . HIS A 1 177 ? -4.326 8.694 9.296 1.00 68.56 177 HIS A N 1
ATOM 1330 C CA . HIS A 1 177 ? -4.587 7.683 8.259 1.00 68.56 177 HIS A CA 1
ATOM 1331 C C . HIS A 1 177 ? -5.642 6.646 8.673 1.00 68.56 177 HIS A C 1
ATOM 1333 O O . HIS A 1 177 ? -5.928 5.703 7.939 1.00 68.56 177 HIS A O 1
ATOM 1339 N N . GLY A 1 178 ? -6.245 6.827 9.847 1.00 58.00 178 GLY A N 1
ATOM 1340 C CA . GLY A 1 178 ? -7.011 5.814 10.552 1.00 58.00 178 GLY A CA 1
ATOM 1341 C C . GLY A 1 178 ? -6.108 4.744 11.148 1.00 58.00 178 GLY A C 1
ATOM 1342 O O . GLY A 1 178 ? -4.881 4.790 11.069 1.00 58.00 178 GLY A O 1
ATOM 1343 N N . TYR A 1 179 ? -6.736 3.763 11.777 1.00 58.66 179 TYR A N 1
ATOM 1344 C CA . TYR A 1 179 ? -6.048 2.656 12.407 1.00 58.66 179 TYR A CA 1
ATOM 1345 C C . TYR A 1 179 ? -6.162 1.434 11.516 1.00 58.66 179 TYR A C 1
ATOM 1347 O O . TYR A 1 179 ? -7.203 0.779 11.461 1.00 58.66 179 TYR A O 1
ATOM 1355 N N . SER A 1 180 ? -5.057 1.097 10.857 1.00 64.12 180 SER A N 1
ATOM 1356 C CA . SER A 1 180 ? -4.870 -0.232 10.287 1.00 64.12 180 SER A CA 1
ATOM 1357 C C . SER A 1 180 ? -5.049 -1.270 11.397 1.00 64.12 180 SER A C 1
ATOM 1359 O O . SER A 1 180 ? -4.337 -1.260 12.404 1.00 64.12 180 SER A O 1
ATOM 1361 N N . ILE A 1 181 ? -6.024 -2.159 11.232 1.00 57.66 181 ILE A N 1
ATOM 1362 C CA . ILE A 1 181 ? -6.170 -3.320 12.099 1.00 57.66 181 ILE A CA 1
ATOM 1363 C C . ILE A 1 181 ? -5.272 -4.375 11.485 1.00 57.66 181 ILE A C 1
ATOM 1365 O O . ILE A 1 181 ? -5.582 -4.968 10.449 1.00 57.66 181 ILE A O 1
ATOM 1369 N N . SER A 1 182 ? -4.115 -4.574 12.104 1.00 47.62 182 SER A N 1
ATOM 1370 C CA . SER A 1 182 ? -3.303 -5.735 11.789 1.00 47.62 182 SER A CA 1
ATOM 1371 C C . SER A 1 182 ? -4.118 -6.983 12.129 1.00 47.62 182 SER A C 1
ATOM 1373 O O . SER A 1 182 ? -4.363 -7.281 13.295 1.00 47.62 182 SER A O 1
ATOM 1375 N N . GLN A 1 183 ? -4.590 -7.688 11.107 1.00 39.22 183 GLN A N 1
ATOM 1376 C CA . GLN A 1 183 ? -4.772 -9.123 11.211 1.00 39.22 183 GLN A CA 1
ATOM 1377 C C . GLN A 1 183 ? -3.734 -9.738 10.295 1.00 39.22 183 GLN A C 1
ATOM 1379 O O . GLN A 1 183 ? -3.836 -9.613 9.073 1.00 39.22 183 GLN A O 1
ATOM 1384 N N . SER A 1 184 ? -2.741 -10.398 10.873 1.00 35.12 184 SER A N 1
ATOM 1385 C CA . SER A 1 184 ? -1.947 -11.342 10.104 1.00 35.12 184 SER A CA 1
ATOM 1386 C C . SER A 1 184 ? -2.895 -12.446 9.572 1.00 35.12 184 SER A C 1
ATOM 1388 O O . SER A 1 184 ? -3.783 -12.884 10.315 1.00 35.12 184 SER A O 1
ATOM 1390 N N . PRO A 1 185 ? -2.722 -13.004 8.354 1.00 37.50 185 PRO A N 1
ATOM 1391 C CA . PRO A 1 185 ? 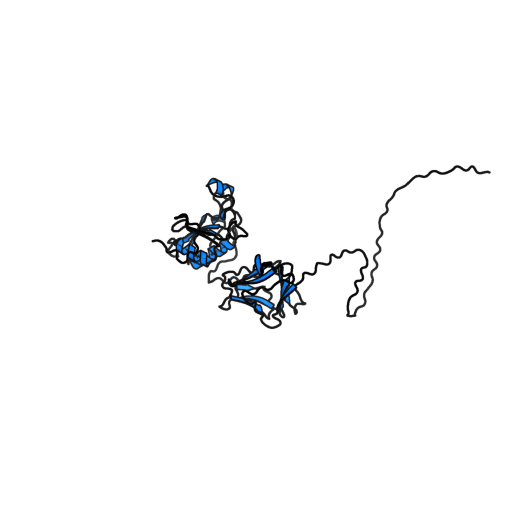-2.782 -14.467 8.270 1.00 37.50 185 PRO A CA 1
ATOM 1392 C C . PRO A 1 185 ? -1.732 -14.964 9.267 1.00 37.50 185 PRO A C 1
ATOM 1394 O O . PRO A 1 185 ? -0.661 -14.378 9.249 1.00 37.50 185 PRO A O 1
ATOM 1397 N N . ILE A 1 186 ? -2.034 -15.901 10.182 1.00 37.12 186 ILE A N 1
ATOM 1398 C CA . ILE A 1 186 ? -1.160 -16.236 11.334 1.00 37.12 186 ILE A CA 1
ATOM 1399 C C . ILE A 1 186 ? 0.329 -16.152 10.958 1.00 37.12 186 ILE A C 1
ATOM 1401 O O . ILE A 1 186 ? 0.888 -17.058 10.354 1.00 37.12 186 ILE A O 1
ATOM 1405 N N . VAL A 1 187 ? 0.926 -15.024 11.331 1.00 35.53 187 VAL A N 1
ATOM 1406 C CA . VAL A 1 187 ? 2.347 -14.721 11.391 1.00 35.53 187 VAL A CA 1
ATOM 1407 C C . VAL A 1 187 ? 2.400 -13.741 12.551 1.00 35.53 187 VAL A C 1
ATOM 1409 O O . VAL A 1 187 ? 2.046 -12.565 12.435 1.00 35.53 187 VAL A O 1
ATOM 1412 N N . THR A 1 188 ? 2.686 -14.275 13.731 1.00 36.44 188 THR A N 1
ATOM 1413 C CA . THR A 1 188 ? 3.190 -13.475 14.842 1.00 36.44 188 THR A CA 1
ATOM 1414 C C . THR A 1 188 ? 4.411 -12.732 14.339 1.00 36.44 188 THR A C 1
ATOM 1416 O O . THR A 1 188 ? 5.273 -13.398 13.777 1.00 36.44 188 THR A O 1
ATOM 1419 N N . GLN A 1 189 ? 4.523 -11.431 14.597 1.00 37.44 189 GLN A N 1
ATOM 1420 C CA . GLN A 1 189 ? 5.799 -10.880 15.038 1.00 37.44 189 GLN A CA 1
ATOM 1421 C C . GLN A 1 189 ? 5.617 -9.656 15.941 1.00 37.44 189 GLN A C 1
ATOM 1423 O O . GLN A 1 189 ? 4.577 -8.991 15.885 1.00 37.44 189 GLN A O 1
ATOM 1428 N N . PRO A 1 190 ? 6.574 -9.462 16.863 1.00 39.47 190 PRO A N 1
ATOM 1429 C CA . PRO A 1 190 ? 6.448 -8.627 18.040 1.00 39.47 190 PRO A CA 1
ATOM 1430 C C . PRO A 1 190 ? 6.548 -7.144 17.690 1.00 39.47 190 PRO A C 1
ATOM 1432 O O . PRO A 1 190 ? 6.924 -6.749 16.590 1.00 39.47 190 PRO A O 1
ATOM 1435 N N . THR A 1 191 ? 6.218 -6.334 18.691 1.00 37.50 191 THR A N 1
ATOM 1436 C CA . THR A 1 191 ? 6.662 -4.950 18.875 1.00 37.50 191 THR A CA 1
ATOM 1437 C C . THR A 1 191 ? 7.962 -4.633 18.140 1.00 37.50 191 THR A C 1
ATOM 1439 O O . THR A 1 191 ? 8.939 -5.358 18.321 1.00 37.50 191 THR A O 1
ATOM 1442 N N . GLN A 1 192 ? 7.974 -3.526 17.389 1.00 42.78 192 GLN A N 1
ATOM 1443 C CA . GLN A 1 192 ? 9.189 -2.836 16.940 1.00 42.78 192 GLN A CA 1
ATOM 1444 C C . GLN A 1 192 ? 10.338 -3.049 17.937 1.00 42.78 192 GLN A C 1
ATOM 1446 O O . GLN A 1 192 ? 10.200 -2.609 19.084 1.00 42.78 192 GLN A O 1
ATOM 1451 N N . PRO A 1 193 ? 11.452 -3.693 17.560 1.00 40.16 193 PRO A N 1
ATOM 1452 C CA . PRO A 1 193 ? 12.640 -3.644 18.374 1.00 40.16 193 PRO A CA 1
ATOM 1453 C C . PRO A 1 193 ? 13.646 -2.674 17.745 1.00 40.16 193 PRO A C 1
ATOM 1455 O O . PRO A 1 193 ? 13.983 -2.757 16.572 1.00 40.16 193 PRO A O 1
ATOM 1458 N N . VAL A 1 194 ? 14.073 -1.705 18.551 1.00 50.81 194 VAL A N 1
ATOM 1459 C CA . VAL A 1 194 ? 15.485 -1.392 18.823 1.00 50.81 194 VAL A CA 1
ATOM 1460 C C . VAL A 1 194 ? 16.490 -1.714 17.696 1.00 50.81 194 VAL A C 1
ATOM 1462 O O . VAL A 1 194 ? 16.638 -2.859 17.290 1.00 50.81 194 VAL A O 1
ATOM 1465 N N . ASN A 1 195 ? 17.296 -0.718 17.313 1.00 66.25 195 ASN A N 1
ATOM 1466 C CA . ASN A 1 195 ? 18.538 -0.882 16.537 1.00 66.25 195 ASN A CA 1
ATOM 1467 C C . ASN A 1 195 ? 18.429 -1.151 15.017 1.00 66.25 195 ASN A C 1
ATOM 1469 O O . ASN A 1 195 ? 19.388 -1.637 14.437 1.00 66.25 195 ASN A O 1
ATOM 1473 N N . GLY A 1 196 ? 17.335 -0.763 14.348 1.00 71.81 196 GLY A N 1
ATOM 1474 C CA . GLY A 1 196 ? 17.263 -0.784 12.873 1.00 71.81 196 GLY A CA 1
ATOM 1475 C C . GLY A 1 196 ? 16.443 -1.923 12.259 1.00 71.81 196 GLY A C 1
ATOM 1476 O O . GLY A 1 196 ? 16.452 -2.085 11.040 1.00 71.81 196 GLY A O 1
ATOM 1477 N N . GLN A 1 197 ? 15.687 -2.682 13.055 1.00 78.81 197 GLN A N 1
ATOM 1478 C CA . GLN A 1 197 ? 14.746 -3.680 12.541 1.00 78.81 197 GLN A CA 1
ATOM 1479 C C . GLN A 1 197 ? 13.596 -2.999 11.770 1.00 78.81 197 GLN A C 1
ATOM 1481 O O . GLN A 1 197 ? 12.899 -2.149 12.320 1.00 78.81 197 GLN A O 1
ATOM 1486 N N . LEU A 1 198 ? 13.376 -3.375 10.503 1.00 79.75 198 LEU A N 1
ATOM 1487 C CA . LEU A 1 198 ? 12.319 -2.805 9.648 1.00 79.75 198 LEU A CA 1
ATOM 1488 C C . LEU A 1 198 ? 11.005 -3.597 9.732 1.00 79.75 198 LEU A C 1
ATOM 1490 O O . LEU A 1 198 ? 9.920 -3.038 9.570 1.00 79.75 198 LEU A O 1
ATOM 1494 N N . SER A 1 199 ? 11.093 -4.908 9.958 1.00 79.38 199 SER A N 1
ATOM 1495 C CA . SER A 1 199 ? 9.954 -5.830 10.087 1.00 79.38 199 SER A CA 1
ATOM 1496 C C . SER A 1 199 ? 10.399 -7.161 10.706 1.00 79.38 199 SER A C 1
ATOM 1498 O O . SER A 1 199 ? 11.509 -7.263 11.212 1.00 79.38 199 SER A O 1
ATOM 1500 N N . ALA A 1 200 ? 9.547 -8.182 10.692 1.00 75.31 200 ALA A N 1
ATOM 1501 C CA . ALA A 1 200 ? 9.818 -9.491 11.278 1.00 75.31 200 ALA A CA 1
ATOM 1502 C C . ALA A 1 200 ? 11.058 -10.187 10.697 1.00 75.31 200 ALA A C 1
ATOM 1504 O O . ALA A 1 200 ? 11.792 -10.859 11.423 1.00 75.31 200 ALA A O 1
ATOM 1505 N N . HIS A 1 201 ? 11.253 -10.040 9.389 1.00 81.94 201 HIS A N 1
ATOM 1506 C CA . HIS A 1 201 ? 12.261 -10.764 8.623 1.00 81.94 201 HIS A CA 1
ATOM 1507 C C . HIS A 1 201 ? 13.294 -9.847 7.973 1.00 81.94 201 HIS A C 1
ATOM 1509 O O . HIS A 1 201 ? 14.213 -10.360 7.348 1.00 81.94 201 HIS A O 1
ATOM 1515 N N . PHE A 1 202 ? 13.152 -8.525 8.119 1.00 85.19 202 PHE A N 1
ATOM 1516 C CA . PHE A 1 202 ? 14.038 -7.556 7.479 1.00 85.19 202 PHE A CA 1
ATOM 1517 C C . PHE A 1 202 ? 14.584 -6.518 8.461 1.00 85.19 202 PHE A C 1
ATOM 1519 O O . PHE A 1 202 ? 13.826 -5.859 9.182 1.00 85.19 202 PHE A O 1
ATOM 1526 N N . HIS A 1 203 ? 15.897 -6.329 8.424 1.00 88.44 203 HIS A N 1
ATOM 1527 C CA . HIS A 1 203 ? 16.678 -5.329 9.143 1.00 88.44 203 HIS A CA 1
ATOM 1528 C C . HIS A 1 203 ? 17.275 -4.308 8.165 1.00 88.44 203 HIS A C 1
ATOM 1530 O O . HIS A 1 203 ? 17.596 -4.634 7.025 1.00 88.44 203 HIS A O 1
ATOM 1536 N N . ILE A 1 204 ? 17.469 -3.060 8.597 1.00 86.62 204 ILE A N 1
ATOM 1537 C CA . ILE A 1 204 ? 17.963 -1.980 7.727 1.00 86.62 204 ILE A CA 1
ATOM 1538 C C . ILE A 1 204 ? 19.369 -2.242 7.177 1.00 86.62 204 ILE A C 1
ATOM 1540 O O . ILE A 1 204 ? 19.699 -1.792 6.082 1.00 86.62 204 ILE A O 1
ATOM 1544 N N . ASP A 1 205 ? 20.183 -3.007 7.904 1.00 87.62 205 ASP A N 1
ATOM 1545 C CA . ASP A 1 205 ? 21.534 -3.376 7.469 1.00 87.62 205 ASP A CA 1
ATOM 1546 C C . ASP A 1 205 ? 21.544 -4.260 6.223 1.00 87.62 205 ASP A C 1
ATOM 1548 O O . ASP A 1 205 ? 22.482 -4.182 5.436 1.00 87.62 205 ASP A O 1
ATOM 1552 N N . GLU A 1 206 ? 20.482 -5.032 5.989 1.00 90.00 206 GLU A N 1
ATOM 1553 C CA . GLU A 1 206 ? 20.337 -5.848 4.778 1.00 90.00 206 GLU A CA 1
ATOM 1554 C C . GLU A 1 206 ? 20.134 -4.985 3.527 1.00 90.00 206 GLU A C 1
ATOM 1556 O O . GLU A 1 206 ? 20.383 -5.426 2.409 1.00 90.00 206 GLU A O 1
ATOM 1561 N N . PHE A 1 207 ? 19.713 -3.731 3.711 1.00 92.50 207 PHE A N 1
ATOM 1562 C CA . PHE A 1 207 ? 19.486 -2.780 2.629 1.00 92.50 207 PHE A CA 1
ATOM 1563 C C . PHE A 1 207 ? 20.629 -1.782 2.475 1.00 92.50 207 PHE A C 1
ATOM 1565 O O . PHE A 1 207 ? 20.546 -0.887 1.637 1.00 92.50 207 PHE A O 1
ATOM 1572 N N . ARG A 1 208 ? 21.673 -1.879 3.295 1.00 85.44 208 ARG A N 1
ATOM 1573 C CA . ARG A 1 208 ? 22.756 -0.901 3.320 1.00 85.44 208 ARG A CA 1
ATOM 1574 C C . ARG A 1 208 ? 23.579 -0.978 2.036 1.00 85.44 208 ARG A C 1
ATOM 1576 O O . ARG A 1 208 ? 23.915 -2.057 1.554 1.00 85.44 208 ARG A O 1
ATOM 1583 N N . CYS A 1 209 ? 23.944 0.183 1.499 1.00 81.94 209 CYS A N 1
ATOM 1584 C CA . CYS A 1 209 ? 24.884 0.248 0.389 1.00 81.94 209 CYS A CA 1
ATOM 1585 C C . CYS A 1 209 ? 26.276 -0.191 0.866 1.00 81.94 209 CYS A C 1
ATOM 1587 O O . CYS A 1 209 ? 26.643 0.017 2.022 1.00 81.94 209 CYS A O 1
ATOM 1589 N N . ASN A 1 210 ? 27.100 -0.725 -0.034 1.00 79.12 210 ASN A N 1
ATOM 1590 C CA . ASN A 1 210 ? 28.448 -1.191 0.299 1.00 79.12 210 ASN A CA 1
ATOM 1591 C C . ASN A 1 210 ? 29.365 -0.091 0.884 1.00 79.12 210 ASN A C 1
ATOM 1593 O O . ASN A 1 210 ? 30.323 -0.393 1.585 1.00 79.12 210 ASN A O 1
ATOM 1597 N N . CYS A 1 211 ? 29.070 1.191 0.638 1.00 75.50 211 CYS A N 1
ATOM 1598 C CA . CYS A 1 211 ? 29.781 2.322 1.250 1.00 75.50 211 CYS A CA 1
ATOM 1599 C C . CYS A 1 211 ? 29.404 2.589 2.715 1.00 75.50 211 CYS A C 1
ATOM 1601 O O . CYS A 1 211 ? 29.936 3.508 3.331 1.00 75.50 211 CYS A O 1
ATOM 1603 N N . GLY A 1 212 ? 28.465 1.824 3.267 1.00 76.00 212 GLY A N 1
ATOM 1604 C CA . GLY A 1 212 ? 27.954 2.000 4.617 1.00 76.00 212 GLY A CA 1
ATOM 1605 C C . GLY A 1 212 ? 26.757 2.946 4.707 1.00 76.00 212 GLY A C 1
ATOM 1606 O O . GLY A 1 212 ? 26.065 2.920 5.722 1.00 76.00 212 GLY A O 1
ATOM 1607 N N . ASN A 1 213 ? 26.442 3.728 3.670 1.00 75.06 213 ASN A N 1
ATOM 1608 C CA . ASN A 1 213 ? 25.255 4.583 3.671 1.00 75.06 213 ASN A CA 1
ATOM 1609 C C . ASN A 1 213 ? 23.978 3.765 3.459 1.00 75.06 213 ASN A C 1
ATOM 1611 O O . ASN A 1 213 ? 23.935 2.822 2.667 1.00 75.06 213 ASN A O 1
ATOM 1615 N N . VAL A 1 214 ? 22.908 4.167 4.135 1.00 77.00 214 VAL A N 1
ATOM 1616 C CA . VAL A 1 214 ? 21.561 3.658 3.882 1.00 77.00 214 VAL A CA 1
ATOM 1617 C C . VAL A 1 214 ? 20.594 4.834 3.895 1.00 77.00 214 VAL A C 1
ATOM 1619 O O . VAL A 1 214 ? 20.562 5.612 4.849 1.00 77.00 214 VAL A O 1
ATOM 1622 N N . GLY A 1 215 ? 19.867 5.015 2.795 1.00 74.50 215 GLY A N 1
ATOM 1623 C CA . GLY A 1 215 ? 18.778 5.980 2.719 1.00 74.50 215 GLY A CA 1
ATOM 1624 C C . GLY A 1 215 ? 17.536 5.476 3.452 1.00 74.50 215 GLY A C 1
ATOM 1625 O O . GLY A 1 215 ? 17.510 4.380 4.012 1.00 74.50 215 GLY A O 1
ATOM 1626 N N . THR A 1 216 ? 16.468 6.268 3.434 1.00 83.88 216 THR A N 1
ATOM 1627 C CA . THR A 1 216 ? 15.167 5.805 3.924 1.00 83.88 216 THR A CA 1
ATOM 1628 C C . THR A 1 216 ? 14.653 4.677 3.035 1.00 83.88 216 THR A C 1
ATOM 1630 O O . THR A 1 216 ? 14.513 4.857 1.828 1.00 83.88 216 THR A O 1
ATOM 1633 N N . ILE A 1 217 ? 14.343 3.530 3.638 1.00 87.12 217 ILE A N 1
ATOM 1634 C CA . ILE A 1 217 ? 13.731 2.403 2.933 1.00 87.12 217 ILE A CA 1
ATOM 1635 C C . ILE A 1 217 ? 12.212 2.553 2.970 1.00 87.12 217 ILE A C 1
ATOM 1637 O O . ILE A 1 217 ? 11.626 2.849 4.013 1.00 87.12 217 ILE A O 1
ATOM 1641 N N . SER A 1 218 ? 11.567 2.360 1.822 1.00 85.81 218 SER A N 1
ATOM 1642 C CA . SER A 1 218 ? 10.116 2.450 1.698 1.00 85.81 218 SER A CA 1
ATOM 1643 C C . SER A 1 218 ? 9.420 1.403 2.561 1.00 85.81 218 SER A C 1
ATOM 1645 O O . SER A 1 218 ? 9.629 0.202 2.395 1.00 85.81 218 SER A O 1
ATOM 1647 N N . GLN A 1 219 ? 8.512 1.847 3.429 1.00 81.69 219 GLN A N 1
ATOM 1648 C CA . GLN A 1 219 ? 7.697 0.923 4.213 1.00 81.69 219 GLN A CA 1
ATOM 1649 C C . GLN A 1 219 ? 6.778 0.067 3.322 1.00 81.69 219 GLN A C 1
ATOM 1651 O O . GLN A 1 219 ? 6.498 -1.075 3.673 1.00 81.69 219 GLN A O 1
ATOM 1656 N N . ASP A 1 220 ? 6.341 0.576 2.161 1.00 82.50 220 ASP A N 1
ATOM 1657 C CA . ASP A 1 220 ? 5.555 -0.215 1.198 1.00 82.50 220 ASP A CA 1
ATOM 1658 C C . ASP A 1 220 ? 6.379 -1.380 0.630 1.00 82.50 220 ASP A C 1
ATOM 1660 O O . ASP A 1 220 ? 5.892 -2.509 0.565 1.00 82.50 220 ASP A O 1
ATOM 1664 N N . LEU A 1 221 ? 7.660 -1.139 0.316 1.00 91.56 221 LEU A N 1
ATOM 1665 C CA . LEU A 1 221 ? 8.583 -2.193 -0.112 1.00 91.56 221 LEU A CA 1
ATOM 1666 C C . LEU A 1 221 ? 8.695 -3.280 0.965 1.00 91.56 221 LEU A C 1
ATOM 1668 O O . LEU A 1 221 ? 8.487 -4.456 0.671 1.00 91.56 221 LEU A O 1
ATOM 1672 N N . ILE A 1 222 ? 8.953 -2.890 2.218 1.00 90.12 222 ILE A N 1
ATOM 1673 C CA . ILE A 1 222 ? 9.092 -3.833 3.339 1.00 90.12 222 ILE A CA 1
ATOM 1674 C C . ILE A 1 222 ? 7.808 -4.639 3.561 1.00 90.12 222 ILE A C 1
ATOM 1676 O O . ILE A 1 222 ? 7.852 -5.862 3.685 1.00 90.12 222 ILE A O 1
ATOM 1680 N N . ASN A 1 223 ? 6.645 -3.988 3.537 1.00 79.88 223 ASN A N 1
ATOM 1681 C CA . ASN A 1 223 ? 5.361 -4.665 3.716 1.00 79.88 223 ASN A CA 1
ATOM 1682 C C . ASN A 1 223 ? 5.076 -5.679 2.594 1.00 79.88 223 ASN A C 1
ATOM 1684 O O . ASN A 1 223 ? 4.542 -6.767 2.847 1.00 79.88 223 ASN A O 1
ATOM 1688 N N . LYS A 1 224 ? 5.433 -5.351 1.348 1.00 85.81 224 LYS A N 1
ATOM 1689 C CA . LYS A 1 224 ? 5.264 -6.264 0.213 1.00 85.81 224 LYS A CA 1
ATOM 1690 C C . LYS A 1 224 ? 6.266 -7.416 0.243 1.00 85.81 224 LYS A C 1
ATOM 1692 O O . LYS A 1 224 ? 5.877 -8.535 -0.083 1.00 85.81 224 LYS A O 1
ATOM 1697 N N . LEU A 1 225 ? 7.497 -7.192 0.705 1.00 91.81 225 LEU A N 1
ATOM 1698 C CA . LEU A 1 225 ? 8.482 -8.257 0.924 1.00 91.81 22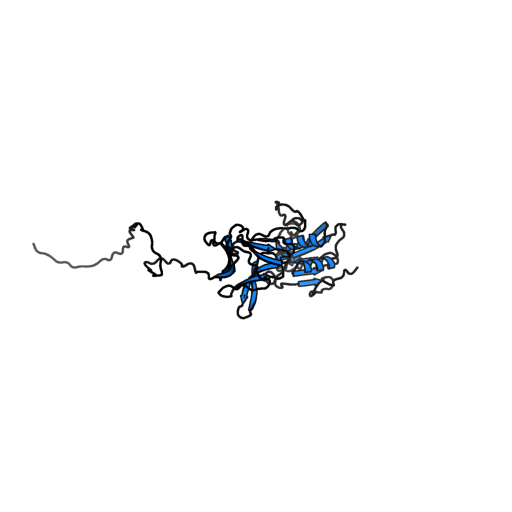5 LEU A CA 1
ATOM 1699 C C . LEU A 1 225 ? 8.041 -9.237 2.025 1.00 91.81 225 LEU A C 1
ATOM 1701 O O . LEU A 1 225 ? 8.154 -10.447 1.846 1.00 91.81 225 LEU A O 1
ATOM 1705 N N . GLU A 1 226 ? 7.446 -8.751 3.115 1.00 87.06 226 GLU A N 1
ATOM 1706 C CA . GLU A 1 226 ? 6.846 -9.600 4.161 1.00 87.06 226 GLU A CA 1
ATOM 1707 C C . GLU A 1 226 ? 5.654 -10.419 3.638 1.00 87.06 226 GLU A C 1
ATOM 1709 O O . GLU A 1 226 ? 5.483 -11.611 3.928 1.00 87.06 226 GLU A O 1
ATOM 1714 N N . THR A 1 227 ? 4.831 -9.791 2.795 1.00 80.81 227 THR A N 1
ATOM 1715 C CA . THR A 1 227 ? 3.723 -10.477 2.123 1.00 80.81 227 THR A CA 1
ATOM 1716 C C . THR A 1 227 ? 4.244 -11.553 1.170 1.00 80.81 227 THR A C 1
ATOM 1718 O O . THR A 1 227 ? 3.690 -12.653 1.125 1.00 80.81 227 THR A O 1
ATOM 1721 N N . LEU A 1 228 ? 5.328 -11.270 0.447 1.00 87.88 228 LEU A N 1
ATOM 1722 C CA . LEU A 1 228 ? 5.981 -12.204 -0.465 1.00 87.88 228 LEU A CA 1
ATOM 1723 C C . LEU A 1 228 ? 6.588 -13.392 0.285 1.00 87.88 228 LEU A C 1
ATOM 1725 O O . LEU A 1 228 ? 6.329 -14.533 -0.096 1.00 87.88 228 LEU A O 1
ATOM 1729 N N . TYR A 1 229 ? 7.299 -13.137 1.389 1.00 86.31 229 TYR A N 1
ATOM 1730 C CA . TYR A 1 229 ? 7.823 -14.168 2.291 1.00 86.31 229 TYR A CA 1
ATOM 1731 C C . TYR A 1 229 ? 6.716 -15.138 2.721 1.00 86.31 229 TYR A C 1
ATOM 1733 O O . TYR A 1 229 ? 6.872 -16.360 2.645 1.00 86.31 229 TYR A O 1
ATOM 1741 N N . SER A 1 230 ? 5.561 -14.586 3.102 1.00 81.94 230 SER A N 1
ATOM 1742 C CA . SER A 1 230 ? 4.396 -15.364 3.521 1.00 81.94 230 SER A CA 1
ATOM 1743 C C . SER A 1 230 ? 3.754 -16.136 2.361 1.00 81.94 230 SER A C 1
ATOM 1745 O O . SER A 1 230 ? 3.435 -17.314 2.514 1.00 81.94 230 SER A O 1
ATOM 1747 N N . ARG A 1 231 ? 3.578 -15.511 1.185 1.00 81.12 231 ARG A N 1
ATOM 1748 C CA . ARG A 1 231 ? 2.943 -16.138 0.007 1.00 81.12 231 ARG A CA 1
ATOM 1749 C C . ARG A 1 231 ? 3.749 -17.283 -0.580 1.00 81.12 231 ARG A C 1
ATOM 1751 O O . ARG A 1 231 ? 3.177 -18.292 -0.982 1.00 81.12 231 ARG A O 1
ATOM 1758 N N . LEU A 1 232 ? 5.065 -17.126 -0.621 1.00 82.81 232 LEU A N 1
ATOM 1759 C CA . LEU A 1 232 ? 5.974 -18.162 -1.093 1.00 82.81 232 LEU A CA 1
ATOM 1760 C C . LEU A 1 232 ? 6.208 -19.258 -0.049 1.00 82.81 232 LEU A C 1
ATOM 1762 O O . LEU A 1 232 ? 6.833 -20.268 -0.367 1.00 82.81 232 LEU A O 1
ATOM 1766 N N . ASN A 1 233 ? 5.709 -19.072 1.180 1.00 80.31 233 ASN A N 1
ATOM 1767 C CA . ASN A 1 233 ? 6.004 -19.928 2.321 1.00 80.31 233 ASN A CA 1
ATOM 1768 C C . ASN A 1 233 ? 7.526 -20.106 2.503 1.00 80.31 233 ASN A C 1
ATOM 1770 O O . ASN A 1 233 ? 8.027 -21.218 2.678 1.00 80.31 233 ASN A O 1
ATOM 1774 N N . CYS A 1 234 ? 8.269 -19.001 2.419 1.00 79.81 234 CYS A N 1
ATOM 1775 C CA . CYS A 1 234 ? 9.727 -19.009 2.437 1.00 79.81 234 CYS A CA 1
ATOM 1776 C C . CYS A 1 234 ? 10.307 -19.441 3.791 1.00 79.81 234 CYS A C 1
ATOM 1778 O O . CYS A 1 234 ? 9.677 -19.299 4.843 1.00 79.81 234 CYS A O 1
ATOM 1780 N N . SER A 1 235 ? 11.539 -19.952 3.774 1.00 79.50 235 SER A N 1
ATOM 1781 C CA . SER A 1 235 ? 12.398 -20.014 4.966 1.00 79.50 235 SER A CA 1
ATOM 1782 C C . SER A 1 235 ? 13.144 -18.701 5.194 1.00 79.50 235 SER A C 1
ATOM 1784 O O . SER A 1 235 ? 13.327 -18.299 6.337 1.00 79.50 235 SER A O 1
ATOM 1786 N N . LYS A 1 236 ? 13.566 -18.033 4.112 1.00 86.38 236 LYS A N 1
ATOM 1787 C CA . LYS A 1 236 ? 14.232 -16.725 4.123 1.00 86.38 236 LYS A CA 1
ATOM 1788 C C . LYS A 1 236 ? 14.109 -16.030 2.770 1.00 86.38 236 LYS A C 1
ATOM 1790 O O . LYS A 1 236 ? 13.977 -16.687 1.734 1.00 86.38 236 LYS A O 1
ATOM 1795 N N . ILE A 1 237 ? 14.205 -14.708 2.794 1.00 93.25 237 ILE A N 1
ATOM 1796 C CA . ILE A 1 237 ? 14.480 -13.874 1.625 1.00 93.25 237 ILE A CA 1
ATOM 1797 C C . ILE A 1 237 ? 15.812 -13.188 1.904 1.00 93.25 237 ILE A C 1
ATOM 1799 O O . ILE A 1 237 ? 15.968 -12.577 2.952 1.00 93.25 237 ILE A O 1
ATOM 1803 N N . ILE A 1 238 ? 16.776 -13.338 1.001 1.00 91.25 238 ILE A N 1
ATOM 1804 C CA . ILE A 1 238 ? 18.070 -12.659 1.090 1.00 91.25 238 ILE A CA 1
ATOM 1805 C C . ILE A 1 238 ? 17.997 -11.411 0.220 1.00 91.25 238 ILE A C 1
ATOM 1807 O O . ILE A 1 238 ? 17.754 -11.540 -0.978 1.00 91.25 238 ILE A O 1
ATOM 1811 N N . VAL A 1 239 ? 18.232 -10.236 0.805 1.00 95.12 239 VAL A N 1
ATOM 1812 C CA . VAL A 1 239 ? 18.436 -8.990 0.055 1.00 95.12 239 VAL A CA 1
ATOM 1813 C C . VAL A 1 239 ? 19.872 -8.979 -0.462 1.00 95.12 239 VAL A C 1
ATOM 1815 O O . VAL A 1 239 ? 20.821 -8.901 0.314 1.00 95.12 239 VAL A O 1
ATOM 1818 N N . THR A 1 240 ? 20.043 -9.119 -1.774 1.00 90.69 240 THR A N 1
ATOM 1819 C CA . THR A 1 240 ? 21.361 -9.092 -2.426 1.00 90.69 240 THR A CA 1
ATOM 1820 C C . THR A 1 240 ? 21.769 -7.675 -2.817 1.00 90.69 240 THR A C 1
ATOM 1822 O O . THR A 1 240 ? 22.960 -7.374 -2.879 1.00 90.69 240 THR A O 1
ATOM 1825 N N . SER A 1 241 ? 20.797 -6.785 -3.039 1.00 88.75 241 SER A N 1
ATOM 1826 C CA . SER A 1 241 ? 21.027 -5.352 -3.223 1.00 88.75 241 SER A CA 1
ATOM 1827 C C . SER A 1 241 ? 19.833 -4.553 -2.710 1.00 88.75 241 SER A C 1
ATOM 1829 O O . SER A 1 241 ? 18.721 -4.737 -3.188 1.00 88.75 241 SER A O 1
ATOM 1831 N N . GLY A 1 242 ? 20.044 -3.656 -1.748 1.00 90.44 242 GLY A N 1
ATOM 1832 C CA . GLY A 1 242 ? 19.003 -2.758 -1.238 1.00 90.44 242 GLY A CA 1
ATOM 1833 C C . GLY A 1 242 ? 19.185 -1.330 -1.735 1.00 90.44 242 GLY A C 1
ATOM 1834 O O . GLY A 1 242 ? 19.226 -1.077 -2.934 1.00 90.44 242 GLY A O 1
ATOM 1835 N N . TYR A 1 243 ? 19.326 -0.381 -0.814 1.00 90.31 243 TYR A N 1
ATOM 1836 C CA . TYR A 1 243 ? 19.642 1.002 -1.149 1.00 90.31 243 TYR A CA 1
ATOM 1837 C C . TYR A 1 243 ? 21.029 1.119 -1.788 1.00 90.31 243 TYR A C 1
ATOM 1839 O O . TYR A 1 243 ? 22.011 0.538 -1.319 1.00 90.31 243 TYR A O 1
ATOM 1847 N N . ARG A 1 244 ? 21.124 1.943 -2.834 1.00 82.75 244 ARG A N 1
ATOM 1848 C CA . ARG A 1 244 ? 22.399 2.332 -3.440 1.00 82.75 244 ARG A CA 1
ATOM 1849 C C . ARG A 1 244 ? 22.607 3.823 -3.254 1.00 82.75 244 ARG A C 1
ATOM 1851 O O . ARG A 1 244 ? 21.772 4.620 -3.653 1.00 82.75 244 ARG A O 1
ATOM 1858 N N . ASP A 1 245 ? 23.725 4.211 -2.657 1.00 76.69 245 ASP A N 1
ATOM 1859 C CA . ASP A 1 245 ? 24.111 5.618 -2.632 1.00 76.69 245 ASP A CA 1
ATOM 1860 C C . ASP A 1 245 ? 24.301 6.127 -4.081 1.00 76.69 245 ASP A C 1
ATOM 1862 O O . ASP A 1 245 ? 24.921 5.413 -4.876 1.00 76.69 245 ASP A O 1
ATOM 1866 N N . PRO A 1 246 ? 23.770 7.306 -4.468 1.00 77.69 246 PRO A N 1
ATOM 1867 C CA . PRO A 1 246 ? 23.855 7.802 -5.843 1.00 77.69 246 PRO A CA 1
ATOM 1868 C C . PRO A 1 246 ? 25.279 7.901 -6.402 1.00 77.69 246 PRO A C 1
ATOM 1870 O O . PRO A 1 246 ? 25.478 7.659 -7.596 1.00 77.69 246 PRO A O 1
ATOM 1873 N N . ASP A 1 247 ? 26.261 8.253 -5.568 1.00 70.94 247 ASP A N 1
ATOM 1874 C CA . ASP A 1 247 ? 27.661 8.347 -5.985 1.00 70.94 247 ASP A CA 1
ATOM 1875 C C . ASP A 1 247 ? 28.259 6.951 -6.186 1.00 70.94 247 ASP A C 1
ATOM 1877 O O . ASP A 1 247 ? 28.946 6.699 -7.179 1.00 70.94 247 ASP A O 1
ATOM 1881 N N . CYS A 1 248 ? 27.929 6.011 -5.296 1.00 65.00 248 CYS A N 1
ATOM 1882 C CA . CYS A 1 248 ? 28.354 4.619 -5.423 1.00 65.00 248 CYS A CA 1
ATOM 1883 C C . CYS A 1 248 ? 27.688 3.902 -6.604 1.00 65.00 248 CYS A C 1
ATOM 1885 O O . CYS A 1 248 ? 28.344 3.097 -7.260 1.00 65.00 248 CYS A O 1
ATOM 1887 N N . SER A 1 249 ? 26.420 4.208 -6.902 1.00 64.31 249 SER A N 1
ATOM 1888 C CA . SER A 1 249 ? 25.682 3.647 -8.041 1.00 64.31 249 SER A CA 1
ATOM 1889 C C . SER A 1 249 ? 26.393 3.985 -9.354 1.00 64.31 249 SER A C 1
ATOM 1891 O O . SER A 1 249 ? 26.724 3.092 -10.129 1.00 64.31 249 SER A O 1
ATOM 1893 N N . VAL A 1 250 ? 26.748 5.257 -9.571 1.00 60.97 250 VAL A N 1
ATOM 1894 C CA . VAL A 1 250 ? 27.452 5.684 -10.796 1.00 60.97 250 VAL A CA 1
ATOM 1895 C C . VAL A 1 250 ? 28.863 5.108 -10.900 1.00 60.97 250 VAL A C 1
ATOM 1897 O O . VAL A 1 250 ? 29.306 4.801 -12.005 1.00 60.97 250 VAL A O 1
ATOM 1900 N N . ALA A 1 25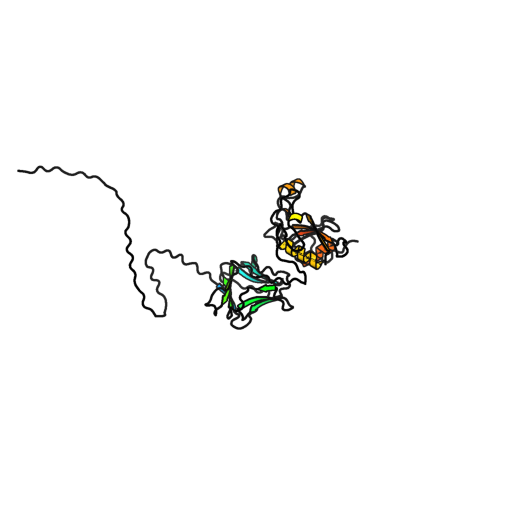1 ? 29.558 4.907 -9.778 1.00 57.38 251 ALA A N 1
ATOM 1901 C CA . ALA A 1 251 ? 30.908 4.340 -9.776 1.00 57.38 251 ALA A CA 1
ATOM 1902 C C . ALA A 1 251 ? 30.975 2.911 -10.352 1.00 57.38 251 ALA A C 1
ATOM 1904 O O . ALA A 1 251 ? 32.016 2.514 -10.872 1.00 57.38 251 ALA A O 1
ATOM 1905 N N . VAL A 1 252 ? 29.872 2.158 -10.294 1.00 59.25 252 VAL A N 1
ATOM 1906 C CA . VAL A 1 252 ? 29.765 0.790 -10.833 1.00 59.25 252 VAL A CA 1
ATOM 1907 C C . VAL A 1 252 ? 28.926 0.711 -12.115 1.00 59.25 252 VAL A C 1
ATOM 1909 O O . VAL A 1 252 ? 28.509 -0.371 -12.515 1.00 59.25 252 VAL A O 1
ATOM 1912 N N . GLY A 1 253 ? 28.680 1.850 -12.775 1.00 53.97 253 GLY A N 1
ATOM 1913 C CA . GLY A 1 253 ? 27.923 1.917 -14.032 1.00 53.97 253 GLY A CA 1
ATOM 1914 C C . GLY A 1 253 ? 26.400 2.003 -13.873 1.00 53.97 253 GLY A C 1
ATOM 1915 O O . GLY A 1 253 ? 25.681 1.887 -14.862 1.00 53.97 253 GLY A O 1
ATOM 1916 N N . GLY A 1 254 ? 25.905 2.216 -12.653 1.00 64.94 254 GLY A N 1
ATOM 1917 C CA . GLY A 1 254 ? 24.500 2.494 -12.361 1.00 64.94 254 GLY A CA 1
ATOM 1918 C C . GLY A 1 254 ? 24.107 3.955 -12.603 1.00 64.94 254 GLY A C 1
ATOM 1919 O O . GLY A 1 254 ? 24.880 4.774 -13.105 1.00 64.94 254 GLY A O 1
ATOM 1920 N N . TYR A 1 255 ? 22.878 4.304 -12.224 1.00 69.31 255 TYR A N 1
ATOM 1921 C CA . TYR A 1 255 ? 22.325 5.646 -12.409 1.00 69.31 255 TYR A CA 1
ATOM 1922 C C . TYR A 1 255 ? 22.183 6.362 -11.063 1.00 69.31 255 TYR A C 1
ATOM 1924 O O . TYR A 1 255 ? 21.849 5.760 -10.053 1.00 69.31 255 TYR A O 1
ATOM 1932 N N . ARG A 1 256 ? 22.376 7.687 -11.038 1.00 65.62 256 ARG A N 1
ATOM 1933 C CA . ARG A 1 256 ? 22.129 8.502 -9.825 1.00 65.62 256 ARG A CA 1
ATOM 1934 C C . ARG A 1 256 ? 20.672 8.460 -9.371 1.00 65.62 256 ARG A C 1
ATOM 1936 O O . ARG A 1 256 ? 20.388 8.556 -8.181 1.00 65.62 256 ARG A O 1
ATOM 1943 N N . ASN A 1 257 ? 19.759 8.351 -10.331 1.00 73.69 257 ASN A N 1
ATOM 1944 C CA . ASN A 1 257 ? 18.321 8.422 -10.121 1.00 73.69 257 ASN A CA 1
ATOM 1945 C C . ASN A 1 257 ? 17.678 7.107 -10.559 1.00 73.69 257 ASN A C 1
ATOM 1947 O O . ASN A 1 257 ? 17.069 7.046 -11.626 1.00 73.69 257 ASN A O 1
ATOM 1951 N N . ASP A 1 258 ? 17.817 6.075 -9.731 1.00 83.38 258 ASP A N 1
ATOM 1952 C CA . ASP A 1 258 ? 17.189 4.773 -9.932 1.00 83.38 258 ASP A CA 1
ATOM 1953 C C . ASP A 1 258 ? 16.376 4.336 -8.702 1.00 83.38 258 ASP A C 1
ATOM 1955 O O . ASP A 1 258 ? 16.296 5.040 -7.695 1.00 83.38 258 ASP A O 1
ATOM 1959 N N . ALA A 1 259 ? 15.659 3.221 -8.814 1.00 87.62 259 ALA A N 1
ATOM 1960 C CA . ALA A 1 259 ? 14.747 2.770 -7.769 1.00 87.62 259 ALA A CA 1
ATOM 1961 C C . ALA A 1 259 ? 15.491 2.406 -6.463 1.00 87.62 259 ALA A C 1
ATOM 1963 O O . ALA A 1 259 ? 14.985 2.666 -5.367 1.00 87.62 259 ALA A O 1
ATOM 1964 N N . HIS A 1 260 ? 16.727 1.905 -6.553 1.00 89.69 260 HIS A N 1
ATOM 1965 C CA . HIS A 1 260 ? 1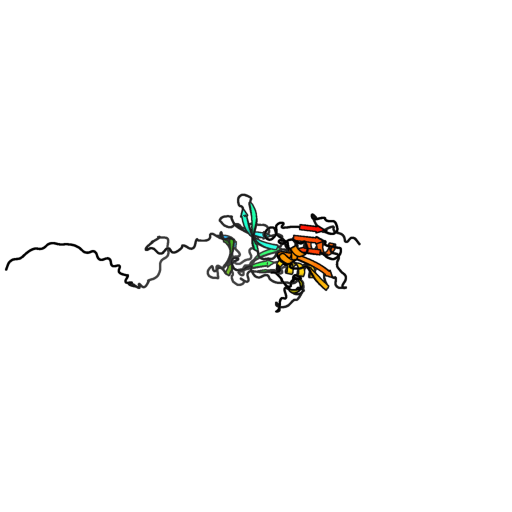7.567 1.626 -5.388 1.00 89.69 260 HIS A CA 1
ATOM 1966 C C . HIS A 1 260 ? 18.083 2.907 -4.739 1.00 89.69 260 HIS A C 1
ATOM 1968 O O . HIS A 1 260 ? 18.087 2.997 -3.511 1.00 89.69 260 HIS A O 1
ATOM 1974 N N . THR A 1 261 ? 18.457 3.926 -5.524 1.00 85.88 261 THR A N 1
ATOM 1975 C CA . THR A 1 261 ? 18.914 5.213 -4.959 1.00 85.88 261 THR A CA 1
ATOM 1976 C C . THR A 1 261 ? 17.804 5.998 -4.272 1.00 85.88 261 THR A C 1
ATOM 1978 O O . THR A 1 261 ? 18.069 6.891 -3.470 1.00 85.88 261 THR A O 1
ATOM 1981 N N . LYS A 1 262 ? 16.546 5.629 -4.519 1.00 87.31 262 LYS A N 1
ATOM 1982 C CA . LYS A 1 262 ? 15.370 6.165 -3.826 1.00 87.31 262 LYS A CA 1
ATOM 1983 C C . LYS A 1 262 ? 14.900 5.312 -2.645 1.00 87.31 262 LYS A C 1
ATOM 1985 O O . LYS A 1 262 ? 13.921 5.683 -2.005 1.00 87.31 262 LYS A O 1
ATOM 1990 N N . GLY A 1 263 ? 15.545 4.173 -2.374 1.00 90.56 263 GLY A N 1
ATOM 1991 C CA . GLY A 1 263 ? 15.147 3.258 -1.298 1.00 90.56 263 GLY A CA 1
ATOM 1992 C C . GLY A 1 263 ? 13.792 2.576 -1.524 1.00 90.56 263 GLY A C 1
ATOM 1993 O O . GLY A 1 263 ? 13.135 2.173 -0.565 1.00 90.56 263 GLY A O 1
ATOM 1994 N N . ILE A 1 264 ? 13.349 2.464 -2.782 1.00 92.81 264 ILE A N 1
ATOM 1995 C CA . ILE A 1 264 ? 12.067 1.840 -3.156 1.00 92.81 264 ILE A CA 1
ATOM 1996 C C . ILE A 1 264 ? 12.236 0.476 -3.837 1.00 92.81 264 ILE A C 1
ATOM 1998 O O . ILE A 1 264 ? 11.227 -0.116 -4.213 1.00 92.81 264 ILE A O 1
ATOM 2002 N N . ALA A 1 265 ? 13.471 -0.010 -3.987 1.00 95.25 265 ALA A N 1
ATOM 2003 C CA . ALA A 1 265 ? 13.803 -1.271 -4.642 1.00 95.25 265 ALA A CA 1
ATOM 2004 C C . ALA A 1 265 ? 14.662 -2.190 -3.774 1.00 95.25 265 ALA A C 1
ATOM 2006 O O . ALA A 1 265 ? 15.414 -1.726 -2.912 1.00 95.25 265 ALA A O 1
ATOM 2007 N N . ALA A 1 266 ? 14.575 -3.483 -4.062 1.00 97.06 266 ALA A N 1
ATOM 2008 C CA . ALA A 1 266 ? 15.483 -4.504 -3.582 1.00 97.06 266 ALA A CA 1
ATOM 2009 C C . ALA A 1 266 ? 15.655 -5.610 -4.629 1.00 97.06 266 ALA A C 1
ATOM 2011 O O . ALA A 1 266 ? 14.680 -6.087 -5.208 1.00 97.06 266 ALA A O 1
ATOM 2012 N N . ASP A 1 267 ? 16.891 -6.060 -4.800 1.00 96.94 267 ASP A N 1
ATOM 2013 C CA . ASP A 1 267 ? 17.215 -7.305 -5.482 1.00 96.94 267 ASP A CA 1
ATOM 2014 C C . ASP A 1 267 ? 17.252 -8.408 -4.425 1.00 96.94 267 ASP A C 1
ATOM 2016 O O . ASP A 1 267 ? 17.871 -8.245 -3.364 1.00 96.94 267 ASP A O 1
ATOM 2020 N N . VAL A 1 268 ? 16.544 -9.508 -4.674 1.00 97.88 268 VAL A N 1
ATOM 2021 C CA . VAL A 1 268 ? 16.337 -10.556 -3.673 1.00 97.88 268 VAL A CA 1
ATOM 2022 C C . VAL A 1 268 ? 16.474 -11.964 -4.237 1.00 97.88 268 VAL A C 1
ATOM 2024 O O . VAL A 1 268 ? 16.228 -12.212 -5.417 1.00 97.88 268 VAL A O 1
ATOM 2027 N N . ILE A 1 269 ? 16.805 -12.908 -3.352 1.00 96.06 269 ILE A N 1
ATOM 2028 C CA . ILE A 1 269 ? 16.734 -14.354 -3.597 1.00 96.06 269 ILE A CA 1
ATOM 2029 C C . ILE A 1 269 ? 15.850 -14.989 -2.523 1.00 96.06 269 ILE A C 1
ATOM 2031 O O . ILE A 1 269 ? 16.113 -14.867 -1.323 1.00 96.06 269 ILE A O 1
ATOM 2035 N N . CYS A 1 270 ? 14.807 -15.700 -2.944 1.00 93.94 270 CYS A N 1
ATOM 2036 C CA . CYS A 1 270 ? 13.864 -16.362 -2.045 1.00 93.94 270 CYS A CA 1
ATOM 2037 C C . CYS A 1 270 ? 14.214 -17.846 -1.871 1.00 93.94 270 CYS A C 1
ATOM 2039 O O . CYS A 1 270 ? 14.566 -18.518 -2.837 1.00 93.94 270 CYS A O 1
ATOM 2041 N N . TYR A 1 271 ? 14.069 -18.376 -0.656 1.00 90.06 271 TYR A N 1
ATOM 2042 C CA . TYR A 1 271 ? 14.329 -19.784 -0.338 1.00 90.06 271 TYR A CA 1
ATOM 2043 C C . TYR A 1 271 ? 13.072 -20.456 0.215 1.00 90.06 271 TYR A C 1
ATOM 2045 O O . TYR A 1 271 ? 12.381 -19.876 1.054 1.00 90.06 271 TYR A O 1
ATOM 2053 N N . ASP A 1 272 ? 12.778 -21.680 -0.220 1.00 86.12 272 ASP A N 1
ATOM 2054 C CA . ASP A 1 272 ? 11.667 -22.483 0.299 1.00 86.12 272 ASP A CA 1
ATOM 2055 C C . ASP A 1 272 ? 11.970 -23.059 1.698 1.00 86.12 272 ASP A C 1
ATOM 2057 O O . ASP A 1 272 ? 13.061 -22.869 2.244 1.00 86.12 272 ASP A O 1
ATOM 2061 N N . LYS A 1 273 ? 11.013 -23.770 2.310 1.00 85.75 273 LYS A N 1
ATOM 2062 C CA . LYS A 1 273 ? 11.193 -24.379 3.646 1.00 85.75 273 LYS A CA 1
ATOM 2063 C C . LYS A 1 273 ? 12.303 -25.430 3.722 1.00 85.75 273 LYS A C 1
ATOM 2065 O O . LYS A 1 273 ? 12.803 -25.673 4.816 1.00 85.75 273 LYS A O 1
ATOM 2070 N N . ASN A 1 274 ? 12.692 -26.017 2.597 1.00 87.19 274 ASN A N 1
ATOM 2071 C CA . ASN A 1 274 ? 13.753 -27.016 2.524 1.00 87.19 274 ASN A CA 1
ATOM 2072 C C . ASN A 1 274 ? 15.128 -26.378 2.255 1.00 87.19 274 ASN A C 1
ATOM 2074 O O . ASN A 1 274 ? 16.136 -27.077 2.237 1.00 87.19 274 ASN A O 1
ATOM 2078 N N . GLY A 1 275 ? 15.179 -25.055 2.066 1.00 85.94 275 GLY A N 1
ATOM 2079 C CA . GLY A 1 275 ? 16.405 -24.314 1.792 1.00 85.94 275 GLY A CA 1
ATOM 2080 C C . GLY A 1 275 ? 16.801 -24.292 0.316 1.00 85.94 275 GLY A C 1
ATOM 2081 O O . GLY A 1 275 ? 17.923 -23.887 0.012 1.00 85.94 275 GLY A O 1
ATOM 2082 N N . TYR A 1 276 ? 15.913 -24.681 -0.603 1.00 90.56 276 TYR A N 1
ATOM 2083 C CA . TYR A 1 276 ? 16.154 -24.540 -2.039 1.00 90.56 276 TYR A CA 1
ATOM 2084 C C . TYR A 1 276 ? 15.771 -23.142 -2.517 1.00 90.56 276 TYR A C 1
ATOM 2086 O O . TYR A 1 276 ? 14.790 -22.557 -2.054 1.00 90.56 276 TYR A O 1
ATOM 2094 N N . GLN A 1 277 ? 16.546 -22.605 -3.459 1.00 93.69 277 GLN A N 1
ATOM 2095 C CA . GLN A 1 277 ? 16.224 -21.334 -4.099 1.00 93.69 277 GLN A CA 1
ATOM 2096 C C . GLN A 1 277 ? 14.939 -21.477 -4.917 1.00 93.69 277 GLN A C 1
ATOM 2098 O O . GLN A 1 277 ? 14.788 -22.396 -5.723 1.00 93.69 277 GLN A O 1
ATOM 2103 N N . ILE A 1 278 ? 14.013 -20.550 -4.710 1.00 91.38 278 ILE A N 1
ATOM 2104 C CA . ILE A 1 278 ? 12.782 -20.460 -5.482 1.00 91.38 278 ILE A CA 1
ATOM 2105 C C . ILE A 1 278 ? 13.117 -19.778 -6.806 1.00 91.38 278 ILE A C 1
ATOM 2107 O O . ILE A 1 278 ? 13.774 -18.740 -6.828 1.00 91.38 278 ILE A O 1
ATOM 2111 N N . ALA A 1 279 ? 12.645 -20.350 -7.913 1.00 93.50 279 ALA A N 1
ATOM 2112 C CA . ALA A 1 279 ? 12.870 -19.780 -9.234 1.00 93.50 279 ALA A CA 1
ATOM 2113 C C . ALA A 1 279 ? 12.322 -18.345 -9.322 1.00 93.50 279 ALA A C 1
ATOM 2115 O O . ALA A 1 279 ? 11.160 -18.103 -8.980 1.00 93.50 279 ALA A O 1
ATOM 2116 N N . SER A 1 280 ? 13.116 -17.421 -9.862 1.00 94.31 280 SER A N 1
ATOM 2117 C CA . SER A 1 280 ? 12.759 -16.005 -10.035 1.00 94.31 280 SER A CA 1
ATOM 2118 C C . SER A 1 280 ? 11.438 -15.827 -10.790 1.00 94.31 280 SER A C 1
ATOM 2120 O O . SER A 1 280 ? 10.615 -15.008 -10.411 1.00 94.31 280 SER A O 1
ATOM 2122 N N . SER A 1 281 ? 11.160 -16.675 -11.784 1.00 90.62 281 SER A N 1
ATOM 2123 C CA . SER A 1 281 ? 9.869 -16.719 -12.495 1.00 90.62 281 SER A CA 1
ATOM 2124 C C . SER A 1 281 ? 8.656 -16.946 -11.579 1.00 90.62 281 SER A C 1
ATOM 2126 O O . SER A 1 281 ? 7.620 -16.302 -11.749 1.00 90.62 281 SER A O 1
ATOM 2128 N N . ARG A 1 282 ? 8.778 -17.818 -10.568 1.00 90.38 282 ARG A N 1
ATOM 2129 C CA . ARG A 1 282 ? 7.723 -18.031 -9.569 1.00 90.38 282 ARG A CA 1
ATOM 2130 C C . ARG A 1 282 ? 7.596 -16.826 -8.645 1.00 90.38 282 ARG A C 1
ATOM 2132 O O . ARG A 1 282 ? 6.478 -16.429 -8.328 1.00 90.38 282 ARG A O 1
ATOM 2139 N N . VAL A 1 283 ? 8.724 -16.255 -8.228 1.00 94.31 283 VAL A N 1
ATOM 2140 C CA . VAL A 1 283 ? 8.738 -15.052 -7.387 1.00 94.31 283 VAL A CA 1
ATOM 2141 C C . VAL A 1 283 ? 8.089 -13.874 -8.121 1.00 94.31 283 VAL A C 1
ATOM 2143 O O . VAL A 1 283 ? 7.248 -13.201 -7.538 1.00 94.31 283 VAL A O 1
ATOM 2146 N N . ALA A 1 284 ? 8.390 -13.687 -9.410 1.00 93.25 284 ALA A N 1
ATOM 2147 C CA . ALA A 1 284 ? 7.834 -12.638 -10.264 1.00 93.25 284 ALA A CA 1
ATOM 2148 C C . ALA A 1 284 ? 6.308 -12.722 -10.360 1.00 93.25 284 ALA A C 1
ATOM 2150 O O . ALA A 1 284 ? 5.618 -11.719 -10.192 1.00 93.25 284 ALA A O 1
ATOM 2151 N N . TRP A 1 285 ? 5.777 -13.933 -10.557 1.00 89.00 285 TRP A N 1
ATOM 2152 C CA . TRP A 1 285 ? 4.335 -14.156 -10.557 1.00 89.00 285 TRP A CA 1
ATOM 2153 C C . TRP A 1 285 ? 3.694 -13.750 -9.228 1.00 89.00 285 TRP A C 1
ATOM 2155 O O . TRP A 1 285 ? 2.732 -12.985 -9.220 1.00 89.00 285 TRP A O 1
ATOM 2165 N N . GLU A 1 286 ? 4.222 -14.218 -8.094 1.00 86.00 286 GLU A N 1
ATOM 2166 C CA . GLU A 1 286 ? 3.650 -13.856 -6.792 1.00 86.00 286 GLU A CA 1
ATOM 2167 C C . GLU A 1 286 ? 3.787 -12.357 -6.504 1.00 86.00 286 GLU A C 1
ATOM 2169 O O . GLU A 1 286 ? 2.857 -11.753 -5.971 1.00 86.00 286 GLU A O 1
ATOM 2174 N N . ALA A 1 287 ? 4.905 -11.746 -6.895 1.00 89.94 287 ALA A N 1
ATOM 2175 C CA . ALA A 1 287 ? 5.149 -10.318 -6.748 1.00 89.94 287 ALA A CA 1
ATOM 2176 C C . ALA A 1 287 ? 4.145 -9.472 -7.553 1.00 89.94 287 ALA A C 1
ATOM 2178 O O . ALA A 1 287 ? 3.575 -8.521 -7.012 1.00 89.94 287 ALA A O 1
ATOM 2179 N N . GLU A 1 288 ? 3.840 -9.858 -8.795 1.00 87.62 288 GLU A N 1
ATOM 2180 C CA . GLU A 1 288 ? 2.784 -9.226 -9.597 1.00 87.62 288 GLU A CA 1
ATOM 2181 C C . GLU A 1 288 ? 1.435 -9.304 -8.867 1.00 87.62 288 GLU A C 1
ATOM 2183 O O . GLU A 1 288 ? 0.737 -8.300 -8.734 1.00 87.62 288 GLU A O 1
ATOM 2188 N N . GLN A 1 289 ? 1.093 -10.470 -8.302 1.00 80.75 289 GLN A N 1
ATOM 2189 C CA . GLN A 1 289 ? -0.161 -10.655 -7.558 1.00 80.75 289 GLN A CA 1
ATOM 2190 C C . GLN A 1 289 ? -0.210 -9.907 -6.213 1.00 80.75 289 GLN A C 1
ATOM 2192 O O . GLN A 1 289 ? -1.291 -9.743 -5.640 1.00 80.75 289 GLN A O 1
ATOM 2197 N N . ILE A 1 290 ? 0.940 -9.505 -5.672 1.00 77.56 290 ILE A N 1
ATOM 2198 C CA . ILE A 1 290 ? 1.062 -8.680 -4.461 1.00 77.56 290 ILE A CA 1
ATOM 2199 C C . ILE A 1 290 ? 0.957 -7.184 -4.803 1.00 77.56 290 ILE A C 1
ATOM 2201 O O . ILE A 1 290 ? 0.598 -6.377 -3.943 1.00 77.56 290 ILE A O 1
ATOM 2205 N N . GLY A 1 291 ? 1.202 -6.810 -6.062 1.00 84.12 291 GLY A N 1
ATOM 2206 C CA . GLY A 1 291 ? 1.176 -5.424 -6.524 1.00 84.12 291 GLY A CA 1
ATOM 2207 C C . GLY A 1 291 ? 2.537 -4.735 -6.448 1.00 84.12 291 GLY A C 1
ATOM 2208 O O . GLY A 1 291 ? 2.603 -3.527 -6.206 1.00 84.12 291 GLY A O 1
ATOM 2209 N N . PHE A 1 292 ? 3.630 -5.484 -6.619 1.00 89.94 292 PHE A N 1
ATOM 2210 C CA . PHE A 1 292 ? 4.890 -4.867 -7.026 1.00 89.94 292 PHE A CA 1
ATOM 2211 C C . PHE A 1 292 ? 4.713 -4.247 -8.411 1.00 89.94 292 PHE A C 1
ATOM 2213 O O . PHE A 1 292 ? 4.115 -4.843 -9.305 1.00 89.94 292 PHE A O 1
ATOM 2220 N N . THR A 1 293 ? 5.196 -3.024 -8.565 1.00 88.50 293 THR A N 1
ATOM 2221 C CA . THR A 1 293 ? 5.025 -2.228 -9.786 1.00 88.50 293 THR A CA 1
ATOM 2222 C C . THR A 1 293 ? 6.295 -2.192 -10.618 1.00 88.50 293 THR A C 1
ATOM 2224 O O . THR A 1 293 ? 6.229 -1.897 -11.810 1.00 88.50 293 THR A O 1
ATOM 2227 N N . GLY A 1 294 ? 7.439 -2.531 -10.029 1.00 95.12 294 GLY A N 1
ATOM 2228 C CA . GLY A 1 294 ? 8.632 -2.885 -10.771 1.00 95.12 294 GLY A CA 1
ATOM 2229 C C . GLY A 1 294 ? 9.098 -4.296 -10.433 1.00 95.12 294 GLY A C 1
ATOM 2230 O O . GLY A 1 294 ? 9.246 -4.644 -9.262 1.00 95.12 294 GLY A O 1
ATOM 2231 N N . ILE A 1 295 ? 9.259 -5.131 -11.459 1.00 95.94 295 ILE A N 1
ATOM 2232 C CA . ILE A 1 295 ? 9.658 -6.536 -11.336 1.00 95.94 295 ILE A CA 1
ATOM 2233 C C . ILE A 1 295 ? 10.627 -6.855 -12.473 1.00 95.94 295 ILE A C 1
ATOM 2235 O O . ILE A 1 295 ? 10.257 -6.779 -13.640 1.00 95.94 295 ILE A O 1
ATOM 2239 N N . GLY A 1 296 ? 11.852 -7.244 -12.149 1.00 95.69 296 GLY A N 1
ATOM 2240 C CA . GLY A 1 296 ? 12.865 -7.606 -13.139 1.00 95.69 296 GLY A CA 1
ATOM 2241 C C . GLY A 1 296 ? 13.457 -8.966 -12.834 1.00 95.69 296 GLY A C 1
ATOM 2242 O O . GLY A 1 296 ? 14.035 -9.154 -11.771 1.00 95.69 296 GLY A O 1
ATOM 2243 N N . ILE A 1 297 ? 13.338 -9.932 -13.739 1.00 94.12 297 ILE A N 1
ATOM 2244 C CA . ILE A 1 297 ? 14.067 -11.192 -13.590 1.00 94.12 297 ILE A CA 1
ATOM 2245 C C . ILE A 1 297 ? 15.541 -10.922 -13.893 1.00 94.12 297 ILE A C 1
ATOM 2247 O O . ILE A 1 297 ? 15.873 -10.609 -15.031 1.00 94.12 297 ILE A O 1
ATOM 2251 N N . ILE A 1 298 ? 16.402 -11.048 -12.882 1.00 92.62 298 ILE A N 1
ATOM 2252 C CA . ILE A 1 298 ? 17.851 -10.838 -13.014 1.00 92.62 298 ILE A CA 1
ATOM 2253 C C . ILE A 1 298 ? 18.484 -12.116 -13.567 1.00 92.62 298 ILE A C 1
ATOM 2255 O O . ILE A 1 298 ? 19.122 -12.124 -14.616 1.00 92.62 298 ILE A O 1
ATOM 2259 N N . ASP A 1 299 ? 18.243 -13.236 -12.883 1.00 92.06 299 ASP A N 1
ATOM 2260 C CA . ASP A 1 299 ? 18.691 -14.559 -13.306 1.00 92.06 299 ASP A CA 1
ATOM 2261 C C . ASP A 1 299 ? 17.654 -15.641 -12.945 1.00 92.06 299 ASP A C 1
ATOM 2263 O O . ASP A 1 299 ? 16.459 -15.365 -12.838 1.00 92.06 299 ASP A O 1
ATOM 2267 N N . ASN A 1 300 ? 18.055 -16.909 -12.830 1.00 91.00 300 ASN A N 1
ATOM 2268 C CA . ASN A 1 300 ? 17.137 -18.005 -12.514 1.00 91.00 300 ASN A CA 1
ATOM 2269 C C . ASN A 1 300 ? 16.584 -17.973 -11.080 1.00 91.00 300 ASN A C 1
ATOM 2271 O O . ASN A 1 300 ? 15.563 -18.616 -10.827 1.00 91.00 300 ASN A O 1
ATOM 2275 N N . THR A 1 301 ? 17.214 -17.252 -10.154 1.00 92.56 301 THR A N 1
ATOM 2276 C CA . THR A 1 301 ? 16.848 -17.223 -8.729 1.00 92.56 301 THR A CA 1
ATOM 2277 C C . THR A 1 301 ? 16.838 -15.817 -8.131 1.00 92.56 301 THR A C 1
ATOM 2279 O O . THR A 1 301 ? 16.043 -15.567 -7.226 1.00 92.56 301 THR A O 1
ATOM 2282 N N . ALA A 1 302 ? 17.635 -14.889 -8.660 1.00 95.38 302 ALA A N 1
ATOM 2283 C CA . ALA A 1 302 ? 17.620 -13.480 -8.297 1.00 95.38 302 ALA A CA 1
ATOM 2284 C C . ALA A 1 302 ? 16.554 -12.698 -9.075 1.00 95.38 302 ALA A C 1
ATOM 2286 O O . ALA A 1 302 ? 16.325 -12.911 -10.272 1.00 95.38 302 ALA A O 1
ATOM 2287 N N . ILE A 1 303 ? 15.901 -11.768 -8.381 1.00 96.88 303 ILE A N 1
ATOM 2288 C CA . ILE A 1 303 ? 14.858 -10.913 -8.941 1.00 96.88 303 ILE A CA 1
ATOM 2289 C C . ILE A 1 303 ? 14.925 -9.508 -8.343 1.00 96.88 303 ILE A C 1
ATOM 2291 O O . ILE A 1 303 ? 15.091 -9.345 -7.137 1.00 96.88 303 ILE A O 1
ATOM 2295 N N . HIS A 1 304 ? 14.760 -8.509 -9.197 1.00 97.50 304 HIS A N 1
ATOM 2296 C CA . HIS A 1 304 ? 14.550 -7.117 -8.841 1.00 97.50 304 HIS A CA 1
ATOM 2297 C C . HIS A 1 304 ? 13.084 -6.878 -8.494 1.00 97.50 304 HIS A C 1
ATOM 2299 O O . HIS A 1 304 ? 12.194 -7.244 -9.266 1.00 97.50 304 HIS A O 1
ATOM 2305 N N . LEU A 1 305 ? 12.831 -6.223 -7.367 1.00 97.62 305 LEU A N 1
ATOM 2306 C CA . LEU A 1 305 ? 11.498 -5.862 -6.905 1.00 97.62 305 LEU A CA 1
ATOM 2307 C C . LEU A 1 305 ? 11.475 -4.420 -6.419 1.00 97.62 305 LEU A C 1
ATOM 2309 O O . LEU A 1 305 ? 12.254 -4.037 -5.549 1.00 97.62 305 LEU A O 1
ATOM 2313 N N . ASP A 1 306 ? 10.525 -3.633 -6.907 1.00 96.44 306 ASP A N 1
ATOM 2314 C CA . ASP A 1 306 ? 10.344 -2.265 -6.447 1.00 96.44 306 ASP A CA 1
ATOM 2315 C C . ASP A 1 306 ? 8.884 -1.798 -6.466 1.00 96.44 306 ASP A C 1
ATOM 2317 O O . ASP A 1 306 ? 7.982 -2.422 -7.038 1.00 96.44 306 ASP A O 1
ATOM 2321 N N . VAL A 1 307 ? 8.661 -0.679 -5.778 1.00 90.69 307 VAL A N 1
ATOM 2322 C CA . VAL A 1 307 ? 7.344 -0.059 -5.578 1.00 90.69 307 VAL A CA 1
ATOM 2323 C C . VAL A 1 307 ? 7.219 1.285 -6.305 1.00 90.69 307 VAL A C 1
ATOM 2325 O O . VAL A 1 307 ? 6.621 2.245 -5.801 1.00 90.69 307 VAL A O 1
ATOM 2328 N N . ARG A 1 308 ? 7.821 1.390 -7.498 1.00 87.00 308 ARG A N 1
ATOM 2329 C CA . ARG A 1 308 ? 7.743 2.586 -8.345 1.00 87.00 308 ARG A CA 1
ATOM 2330 C C . ARG A 1 308 ? 6.304 2.969 -8.670 1.00 87.00 308 ARG A C 1
ATOM 2332 O O . ARG A 1 308 ? 5.435 2.146 -8.908 1.00 87.00 308 ARG A O 1
ATOM 2339 N N . THR A 1 309 ? 6.049 4.257 -8.725 1.00 83.62 309 THR A N 1
ATOM 2340 C CA . THR A 1 309 ? 4.789 4.868 -9.138 1.00 83.62 309 THR A CA 1
ATOM 2341 C C . THR A 1 309 ? 5.137 6.109 -9.944 1.00 83.62 309 THR A C 1
ATOM 2343 O O . THR A 1 309 ? 6.247 6.631 -9.847 1.00 83.62 309 THR A O 1
ATOM 2346 N N . THR A 1 310 ? 4.196 6.640 -10.720 1.00 75.44 310 THR A N 1
ATOM 2347 C CA . THR A 1 310 ? 4.440 7.884 -11.468 1.00 75.44 310 THR A CA 1
ATOM 2348 C C . THR A 1 310 ? 4.660 9.101 -10.561 1.00 75.44 310 THR A C 1
ATOM 2350 O O . THR A 1 310 ? 5.047 10.154 -11.056 1.00 75.44 310 THR A O 1
ATOM 2353 N N . SER A 1 311 ? 4.407 8.994 -9.248 1.00 70.75 311 SER A N 1
ATOM 2354 C CA . SER A 1 311 ? 4.690 10.062 -8.282 1.00 70.75 311 SER A CA 1
ATOM 2355 C C . SER A 1 311 ? 6.113 10.009 -7.718 1.00 70.75 311 SER A C 1
ATOM 2357 O O . SER A 1 311 ? 6.650 11.055 -7.363 1.00 70.75 311 SER A O 1
ATOM 2359 N N . ASN A 1 312 ? 6.743 8.830 -7.646 1.00 69.44 312 ASN A N 1
ATOM 2360 C CA . ASN A 1 312 ? 8.083 8.653 -7.066 1.00 69.44 312 ASN A CA 1
ATOM 2361 C C . ASN A 1 312 ? 9.147 8.208 -8.091 1.00 69.44 312 ASN A C 1
ATOM 2363 O O . ASN A 1 312 ? 10.339 8.199 -7.776 1.00 69.44 312 ASN A O 1
ATOM 2367 N N . TYR A 1 313 ? 8.757 7.888 -9.327 1.00 74.62 313 TYR A N 1
ATOM 2368 C CA . TYR A 1 313 ? 9.637 7.393 -10.381 1.00 74.62 313 TYR A CA 1
ATOM 2369 C C . TYR A 1 313 ? 9.175 7.855 -11.766 1.00 74.62 313 TYR A C 1
ATOM 2371 O O . TYR A 1 313 ? 7.998 8.136 -11.977 1.00 74.62 313 TYR A O 1
ATOM 2379 N N . SER A 1 314 ? 10.106 7.939 -12.721 1.00 73.81 314 SER A N 1
ATOM 2380 C CA . SER A 1 314 ? 9.808 8.393 -14.089 1.00 73.81 314 SER A CA 1
ATOM 2381 C C . SER A 1 314 ? 8.777 7.505 -14.791 1.00 73.81 314 SER A C 1
ATOM 2383 O O . SER A 1 314 ? 7.950 8.010 -15.542 1.00 73.81 314 SER A O 1
ATOM 2385 N N . ASN A 1 315 ? 8.784 6.206 -14.480 1.00 74.81 315 ASN A N 1
ATOM 2386 C CA . ASN A 1 315 ? 7.810 5.224 -14.943 1.00 74.81 315 ASN A CA 1
ATOM 2387 C C . ASN A 1 315 ? 7.140 4.556 -13.739 1.00 74.81 315 ASN A C 1
ATOM 2389 O O . ASN A 1 315 ? 7.823 4.037 -12.860 1.00 74.81 315 ASN A O 1
ATOM 2393 N N . GLY A 1 316 ? 5.807 4.530 -13.703 1.00 77.50 316 GLY A N 1
ATOM 2394 C CA . GLY A 1 316 ? 5.061 3.928 -12.592 1.00 77.50 316 GLY A CA 1
ATOM 2395 C C . GLY A 1 316 ? 4.867 2.417 -12.678 1.00 77.50 316 GLY A C 1
ATOM 2396 O O . GLY A 1 316 ? 4.227 1.849 -11.803 1.00 77.50 316 GLY A O 1
ATOM 2397 N N . HIS A 1 317 ? 5.373 1.785 -13.735 1.00 83.50 317 HIS A N 1
ATOM 2398 C CA . HIS A 1 317 ? 5.289 0.348 -13.951 1.00 83.50 317 HIS A CA 1
ATOM 2399 C C . HIS A 1 317 ? 6.467 -0.114 -14.815 1.00 83.50 317 HIS A C 1
ATOM 2401 O O . HIS A 1 317 ? 6.799 0.558 -15.794 1.00 83.50 317 HIS A O 1
ATOM 2407 N N . TRP A 1 318 ? 7.095 -1.237 -14.475 1.00 90.50 318 TRP A N 1
ATOM 2408 C CA . TRP A 1 318 ? 8.140 -1.861 -15.289 1.00 90.50 318 TRP A CA 1
ATOM 2409 C C . TRP A 1 318 ? 8.256 -3.348 -14.984 1.00 90.50 318 TRP A C 1
ATOM 2411 O O . TRP A 1 318 ? 8.620 -3.706 -13.871 1.00 90.50 318 TRP A O 1
ATOM 2421 N N . PHE A 1 319 ? 8.016 -4.200 -15.976 1.00 92.69 319 PHE A N 1
ATOM 2422 C CA . PHE A 1 319 ? 8.238 -5.638 -15.869 1.00 92.69 319 PHE A CA 1
ATOM 2423 C C . PHE A 1 319 ? 9.250 -6.075 -16.932 1.00 92.69 319 PHE A C 1
ATOM 2425 O O . PHE A 1 319 ? 9.059 -5.783 -18.115 1.00 92.69 319 PHE A O 1
ATOM 2432 N N . GLY A 1 320 ? 10.309 -6.771 -16.522 1.00 91.44 320 GLY A N 1
ATOM 2433 C CA . GLY A 1 320 ? 11.396 -7.178 -17.412 1.00 91.44 320 GLY A CA 1
ATOM 2434 C C . GLY A 1 320 ? 12.049 -8.516 -17.054 1.00 91.44 320 GLY A C 1
ATOM 2435 O O . GLY A 1 320 ? 11.791 -9.107 -16.005 1.00 91.44 320 GLY A O 1
ATOM 2436 N N . ASP A 1 321 ? 12.896 -8.992 -17.961 1.00 90.38 321 ASP A N 1
ATOM 2437 C CA . ASP A 1 321 ? 13.774 -10.153 -17.839 1.00 90.38 321 ASP A CA 1
ATOM 2438 C C . ASP A 1 321 ? 15.138 -9.826 -18.460 1.00 90.38 321 ASP A C 1
ATOM 2440 O O . ASP A 1 321 ? 15.334 -9.854 -19.682 1.00 90.38 321 ASP A O 1
ATOM 2444 N N . GLU A 1 322 ? 16.089 -9.520 -17.583 1.00 88.19 322 GLU A N 1
ATOM 2445 C CA . GLU A 1 322 ? 17.449 -9.097 -17.905 1.00 88.19 322 GLU A CA 1
ATOM 2446 C C . GLU A 1 322 ? 18.246 -10.204 -18.599 1.00 88.19 322 GLU A C 1
ATOM 2448 O O . GLU A 1 322 ? 19.114 -9.907 -19.418 1.00 88.19 322 GLU A O 1
ATOM 2453 N N . ARG A 1 323 ? 17.892 -11.481 -18.384 1.00 86.44 323 ARG A N 1
ATOM 2454 C CA . ARG A 1 323 ? 18.550 -12.626 -19.041 1.00 86.44 323 ARG A CA 1
ATOM 2455 C C . ARG A 1 323 ? 18.426 -12.575 -20.560 1.00 86.44 323 ARG A C 1
ATOM 2457 O O . ARG A 1 323 ? 19.286 -13.095 -21.264 1.00 86.44 323 ARG A O 1
ATOM 2464 N N . ASN A 1 324 ? 17.338 -11.980 -21.052 1.00 84.62 324 ASN A N 1
ATOM 2465 C CA . ASN A 1 324 ? 17.021 -11.886 -22.476 1.00 84.62 324 ASN A CA 1
ATOM 2466 C C . ASN A 1 324 ? 16.988 -10.433 -22.979 1.00 84.62 324 ASN A C 1
ATOM 2468 O O . ASN A 1 324 ? 16.702 -10.205 -24.153 1.00 84.62 324 ASN A O 1
ATOM 2472 N N . GLY A 1 325 ? 17.243 -9.454 -22.104 1.00 84.69 325 GLY A N 1
ATOM 2473 C CA . GLY A 1 325 ? 17.108 -8.030 -22.417 1.00 84.69 325 GLY A CA 1
ATOM 2474 C C . GLY A 1 325 ? 15.669 -7.581 -22.701 1.00 84.69 325 GLY A C 1
ATOM 2475 O O . GLY A 1 325 ? 15.474 -6.535 -23.326 1.00 84.69 325 GLY A O 1
ATOM 2476 N N . ASP A 1 326 ? 14.663 -8.352 -22.275 1.00 84.88 326 ASP A N 1
ATOM 2477 C CA . ASP A 1 326 ? 13.256 -7.985 -22.445 1.00 84.88 326 ASP A CA 1
ATOM 2478 C C . ASP A 1 326 ? 12.842 -7.021 -21.331 1.00 84.88 326 ASP A C 1
ATOM 2480 O O . ASP A 1 326 ? 12.903 -7.350 -20.154 1.00 84.88 326 ASP A O 1
ATOM 2484 N N . ASN A 1 327 ? 12.418 -5.816 -21.697 1.00 86.31 327 ASN A N 1
ATOM 2485 C CA . ASN A 1 327 ? 12.039 -4.765 -20.752 1.00 86.31 327 ASN A CA 1
ATOM 2486 C C . ASN A 1 327 ? 10.533 -4.469 -20.755 1.00 86.31 327 ASN A C 1
ATOM 2488 O O . ASN A 1 327 ? 10.119 -3.431 -20.233 1.00 86.31 327 ASN A O 1
ATOM 2492 N N . ASN A 1 328 ? 9.725 -5.317 -21.399 1.00 86.44 328 ASN A N 1
ATOM 2493 C CA . ASN A 1 328 ? 8.303 -5.057 -21.593 1.00 86.44 328 ASN A CA 1
ATOM 2494 C C . ASN A 1 328 ? 7.453 -6.325 -21.455 1.00 86.44 328 ASN A C 1
ATOM 2496 O O . ASN A 1 328 ? 6.651 -6.658 -22.331 1.00 86.44 328 ASN A O 1
ATOM 2500 N N . ILE A 1 329 ? 7.610 -7.021 -20.330 1.00 86.62 329 ILE A N 1
ATOM 2501 C CA . ILE A 1 329 ? 6.789 -8.184 -19.998 1.00 86.62 329 ILE A CA 1
ATOM 2502 C C . ILE A 1 329 ? 5.386 -7.701 -19.598 1.00 86.62 329 ILE A C 1
ATOM 2504 O O . ILE A 1 329 ? 5.243 -6.979 -18.617 1.00 86.62 329 ILE A O 1
ATOM 2508 N N . PRO A 1 330 ? 4.307 -8.103 -20.291 1.00 82.50 330 PRO A N 1
ATOM 2509 C CA . PRO A 1 330 ? 2.968 -7.626 -19.941 1.00 82.50 330 PRO A CA 1
ATOM 2510 C C . PRO A 1 330 ? 2.441 -8.220 -18.628 1.00 82.50 330 PRO A C 1
ATOM 2512 O O . PRO A 1 330 ? 1.627 -7.602 -17.950 1.00 82.50 330 PRO A O 1
ATOM 2515 N N . THR A 1 331 ? 2.848 -9.453 -18.315 1.00 84.50 331 THR A N 1
ATOM 2516 C CA . THR A 1 331 ? 2.444 -10.215 -17.125 1.00 84.50 331 THR A CA 1
ATOM 2517 C C . THR A 1 331 ? 3.331 -11.452 -16.971 1.00 84.50 331 THR A C 1
ATOM 2519 O O . THR A 1 331 ? 3.772 -12.042 -17.962 1.00 84.50 331 THR A O 1
ATOM 2522 N N . PHE A 1 332 ? 3.531 -11.903 -15.736 1.00 85.44 332 PHE A N 1
ATOM 2523 C CA . PHE A 1 332 ? 4.248 -13.126 -15.389 1.00 85.44 332 PHE A CA 1
ATOM 2524 C C . PHE A 1 332 ? 3.332 -14.354 -15.263 1.00 85.44 332 PHE A C 1
ATOM 2526 O O . PHE A 1 332 ? 3.815 -15.448 -14.974 1.00 85.44 332 PHE A O 1
ATOM 2533 N N . LYS A 1 333 ? 2.027 -14.232 -15.562 1.00 76.44 333 LYS A N 1
ATOM 2534 C CA . LYS A 1 333 ? 1.032 -15.330 -15.506 1.00 76.44 333 LYS A CA 1
ATOM 2535 C C . LYS A 1 333 ? 1.453 -16.624 -16.200 1.00 76.44 333 LYS A C 1
ATOM 2537 O O . LYS A 1 333 ? 1.067 -17.709 -15.771 1.00 76.44 333 LYS A O 1
ATOM 2542 N N . ASN A 1 334 ? 2.237 -16.508 -17.269 1.00 66.00 334 ASN A N 1
ATOM 2543 C CA . ASN A 1 334 ? 2.700 -17.635 -18.077 1.00 66.00 334 ASN A CA 1
ATOM 2544 C C . ASN A 1 334 ? 4.224 -17.808 -18.058 1.00 66.00 334 ASN A C 1
ATOM 2546 O O . ASN A 1 334 ? 4.754 -18.581 -18.858 1.00 66.00 334 ASN A O 1
ATOM 2550 N N . TYR A 1 335 ? 4.934 -17.105 -17.172 1.00 67.25 335 TYR A N 1
ATOM 2551 C CA . TYR A 1 335 ? 6.383 -17.220 -17.044 1.00 67.25 335 TYR A CA 1
ATOM 2552 C C . TYR A 1 335 ? 6.714 -18.539 -16.340 1.00 67.25 335 TYR A C 1
ATOM 2554 O O . TYR A 1 335 ? 6.892 -18.613 -15.128 1.00 67.25 335 TYR A O 1
ATOM 2562 N N . LYS A 1 336 ? 6.686 -19.639 -17.102 1.00 52.69 336 LYS A N 1
ATOM 2563 C CA . LYS A 1 336 ? 7.048 -20.958 -16.583 1.00 52.69 336 LYS A CA 1
ATOM 2564 C C . LYS A 1 336 ? 8.537 -20.966 -16.211 1.00 52.69 336 LYS A C 1
ATOM 2566 O O . LYS A 1 336 ? 9.336 -20.408 -16.969 1.00 52.69 336 LYS A O 1
ATOM 2571 N N . PRO A 1 337 ? 8.931 -21.646 -15.119 1.00 46.59 337 PRO A N 1
ATOM 2572 C CA . PRO A 1 337 ? 10.331 -21.964 -14.899 1.00 46.59 337 PRO A CA 1
ATOM 2573 C C . PRO A 1 337 ? 10.833 -22.736 -16.121 1.00 46.59 337 PRO A C 1
ATOM 2575 O O . PRO A 1 337 ? 10.266 -23.771 -16.481 1.00 46.59 337 PRO A O 1
ATOM 2578 N N . ARG A 1 338 ? 11.851 -22.203 -16.802 1.00 44.75 338 ARG A N 1
ATOM 2579 C CA . ARG A 1 338 ? 12.652 -23.014 -17.718 1.00 44.75 338 ARG A CA 1
ATOM 2580 C C . ARG A 1 338 ? 13.553 -23.859 -16.824 1.00 44.75 338 ARG A C 1
ATOM 2582 O O . ARG A 1 338 ? 14.408 -23.302 -16.142 1.00 44.75 338 ARG A O 1
ATOM 2589 N N . TRP A 1 339 ? 13.225 -25.145 -16.744 1.00 38.97 339 TRP A N 1
ATOM 2590 C CA . TRP A 1 339 ? 14.065 -26.178 -16.147 1.00 38.97 339 TRP A CA 1
ATOM 2591 C C . TRP A 1 339 ? 15.317 -26.363 -16.996 1.00 38.97 339 TRP A C 1
ATOM 2593 O O . TRP A 1 339 ? 15.177 -26.293 -18.241 1.00 38.97 339 TRP A O 1
#